Protein AF-A0A1Y3W259-F1 (afdb_monomer)

Mean predicted aligned error: 8.01 Å

Radius of gyration: 26.62 Å; Cα contacts (8 Å, |Δi|>4): 753; chains: 1; bounding box: 54×52×86 Å

Nearest PDB structures (foldseek):
  1l0q-assembly4_D  TM=8.613E-01  e=2.313E-04  Methanosarcina mazei S-6
  7wmp-assembly1_B  TM=8.500E-01  e=1.046E-03  Helicobacter phage KHP30
  4r5o-assembly3_C  TM=4.437E-01  e=1.495E-05  Bacteroides thetaiotaomicron VPI-5482
  7biz-assembly1_A  TM=3.907E-01  e=4.133E-06  Bacteroides thetaiotaomicron
  8bw0-assembly1_C  TM=6.090E-01  e=1.934E-03  Homo sapiens

pLDDT: mean 89.48, std 16.99, range [28.69, 98.88]

Structure (mmCIF, N/CA/C/O backbone):
data_AF-A0A1Y3W259-F1
#
_entry.id   AF-A0A1Y3W259-F1
#
loop_
_atom_site.group_PDB
_atom_site.id
_atom_site.type_symbol
_atom_site.label_atom_id
_atom_site.label_alt_id
_atom_site.label_comp_id
_atom_site.label_asym_id
_atom_site.label_entity_id
_atom_site.label_seq_id
_atom_site.pdbx_PDB_ins_code
_atom_site.Cartn_x
_atom_site.Cartn_y
_atom_site.Cartn_z
_atom_site.occupancy
_atom_site.B_iso_or_equiv
_atom_site.auth_seq_id
_atom_site.auth_comp_id
_atom_site.auth_asym_id
_atom_site.auth_atom_id
_atom_site.pdbx_PDB_model_num
ATOM 1 N N . MET A 1 1 ? -14.588 21.000 0.923 1.00 33.81 1 MET A N 1
ATOM 2 C CA . MET A 1 1 ? -14.263 21.624 2.226 1.00 33.81 1 MET A CA 1
ATOM 3 C C . MET A 1 1 ? -13.704 20.544 3.137 1.00 33.81 1 MET A C 1
ATOM 5 O O . MET A 1 1 ? -14.476 19.788 3.710 1.00 33.81 1 MET A O 1
ATOM 9 N N . ARG A 1 2 ? -12.372 20.408 3.168 1.00 29.48 2 ARG A N 1
ATOM 10 C CA . ARG A 1 2 ? -11.660 19.475 4.050 1.00 29.48 2 ARG A CA 1
ATOM 11 C C . ARG A 1 2 ? -11.856 19.918 5.501 1.00 29.48 2 ARG A C 1
ATOM 13 O O . ARG A 1 2 ? -11.650 21.090 5.805 1.00 29.48 2 ARG A O 1
ATOM 20 N N . ARG A 1 3 ? -12.268 19.000 6.374 1.00 30.42 3 ARG A N 1
ATOM 21 C CA . ARG A 1 3 ? -12.144 19.159 7.825 1.00 30.42 3 ARG A CA 1
ATOM 22 C C . ARG A 1 3 ? -10.861 18.452 8.241 1.00 30.42 3 ARG A C 1
ATOM 24 O O . ARG A 1 3 ? -10.876 17.267 8.533 1.00 30.42 3 ARG A O 1
ATOM 31 N N . GLU A 1 4 ? -9.768 19.201 8.211 1.00 32.47 4 GLU A N 1
ATOM 32 C CA . GLU A 1 4 ? -8.548 18.867 8.941 1.00 32.47 4 GLU A CA 1
ATOM 33 C C . GLU A 1 4 ? -8.872 19.027 10.437 1.00 32.47 4 GLU A C 1
ATOM 35 O O . GLU A 1 4 ? -8.989 20.148 10.938 1.00 32.47 4 GLU A O 1
ATOM 40 N N . LEU A 1 5 ? -9.119 17.925 11.146 1.00 34.16 5 LEU A N 1
ATOM 41 C CA . LEU A 1 5 ? -9.229 17.923 12.606 1.00 34.16 5 LEU A CA 1
ATOM 42 C C . LEU A 1 5 ? -7.813 17.864 13.186 1.00 34.16 5 LEU A C 1
ATOM 44 O O . LEU A 1 5 ? -7.299 16.810 13.544 1.00 34.16 5 LEU A O 1
ATOM 48 N N . LEU A 1 6 ? -7.179 19.035 13.263 1.00 28.69 6 LEU A N 1
ATOM 49 C CA . LEU A 1 6 ? -6.045 19.268 14.151 1.00 28.69 6 LEU A CA 1
ATOM 50 C C . LEU A 1 6 ? -6.518 19.054 15.595 1.00 28.69 6 LEU A C 1
ATOM 52 O O . LEU A 1 6 ? -7.211 19.900 16.162 1.00 28.69 6 LEU A O 1
ATOM 56 N N . TYR A 1 7 ? -6.133 17.931 16.198 1.00 33.09 7 TYR A N 1
ATOM 57 C CA . TYR A 1 7 ? -6.226 17.735 17.641 1.00 33.09 7 TYR A CA 1
ATOM 58 C C . TYR A 1 7 ? -5.215 18.660 18.330 1.00 33.09 7 TYR A C 1
ATOM 60 O O . TYR A 1 7 ? -4.074 18.290 18.597 1.00 33.09 7 TYR A O 1
ATOM 68 N N . ILE A 1 8 ? -5.628 19.900 18.595 1.00 32.03 8 ILE A N 1
ATOM 69 C CA . ILE A 1 8 ? -4.902 20.795 19.494 1.00 32.03 8 ILE A CA 1
ATOM 70 C C . ILE A 1 8 ? -5.156 20.299 20.917 1.00 32.03 8 ILE A C 1
ATOM 72 O O . ILE A 1 8 ? -6.254 20.429 21.455 1.00 32.03 8 ILE A O 1
ATOM 76 N N . LEU A 1 9 ? -4.117 19.735 21.528 1.00 34.50 9 LEU A N 1
ATOM 77 C CA . LEU A 1 9 ? -4.054 19.442 22.953 1.00 34.50 9 LEU A CA 1
ATOM 78 C C . LEU A 1 9 ? -4.026 20.778 23.721 1.00 34.50 9 LEU A C 1
ATOM 80 O O . LEU A 1 9 ? -2.962 21.329 24.001 1.00 34.50 9 LEU A O 1
ATOM 84 N N . THR A 1 10 ? -5.187 21.354 24.030 1.00 33.03 10 THR A N 1
ATOM 85 C CA . THR A 1 10 ? -5.260 22.518 24.923 1.00 33.03 10 THR A CA 1
ATOM 86 C C . THR A 1 10 ? -5.025 22.071 26.361 1.00 33.03 10 THR A C 1
ATOM 88 O O . THR A 1 10 ? -5.954 21.684 27.068 1.00 33.03 10 THR A O 1
ATOM 91 N N . ILE A 1 11 ? -3.771 22.148 26.808 1.00 38.69 11 ILE A N 1
ATOM 92 C CA . ILE A 1 11 ? -3.427 22.187 28.231 1.00 38.69 11 ILE A CA 1
ATOM 93 C C . ILE A 1 11 ? -3.874 23.558 28.754 1.00 38.69 11 ILE A C 1
ATOM 95 O O . ILE A 1 11 ? -3.190 24.564 28.566 1.00 38.69 11 ILE A O 1
ATOM 99 N N . LEU A 1 12 ? -5.049 23.620 29.381 1.00 35.66 12 LEU A N 1
ATOM 100 C CA . LEU A 1 12 ? -5.480 24.797 30.133 1.00 35.66 12 LEU A CA 1
ATOM 101 C C . LEU A 1 12 ? -4.769 24.807 31.492 1.00 35.66 12 LEU A C 1
ATOM 103 O O . LEU A 1 12 ? -5.217 24.202 32.462 1.00 35.66 12 LEU A O 1
ATOM 107 N N . CYS A 1 13 ? -3.649 25.525 31.558 1.00 37.06 13 CYS A N 1
ATOM 108 C CA . CYS A 1 13 ? -3.073 25.990 32.816 1.00 37.06 13 CYS A CA 1
ATOM 109 C C . CYS A 1 13 ? -4.000 27.057 33.418 1.00 37.06 13 CYS A C 1
ATOM 111 O O . CYS A 1 13 ? -3.885 28.239 33.092 1.00 37.06 13 CYS A O 1
ATOM 113 N N . PHE A 1 14 ? -4.924 26.664 34.297 1.00 38.00 14 PHE A N 1
ATOM 114 C CA . PHE A 1 14 ? -5.639 27.628 35.130 1.00 38.00 14 PHE A CA 1
ATOM 115 C C . PHE A 1 14 ? -4.694 28.172 36.206 1.00 38.00 14 PHE A C 1
ATOM 117 O O . PHE A 1 14 ? -4.311 27.479 37.148 1.00 38.00 14 PHE A O 1
ATOM 124 N N . ALA A 1 15 ? -4.304 29.435 36.039 1.00 39.88 15 ALA A N 1
ATOM 125 C CA . ALA A 1 15 ? -3.649 30.223 37.068 1.00 39.88 15 ALA A CA 1
ATOM 126 C C . ALA A 1 15 ? -4.601 30.403 38.261 1.00 39.88 15 ALA A C 1
ATOM 128 O O . ALA A 1 15 ? -5.749 30.817 38.099 1.00 39.88 15 ALA A O 1
ATOM 129 N N . GLY A 1 16 ? -4.110 30.084 39.459 1.00 40.03 16 GLY A N 1
ATOM 130 C CA . GLY A 1 16 ? -4.861 30.207 40.699 1.00 40.03 16 GLY A CA 1
ATOM 131 C C . GLY A 1 16 ? -5.245 31.653 40.999 1.00 40.03 16 GLY A C 1
ATOM 132 O O . GLY A 1 16 ? -4.383 32.518 41.153 1.00 40.03 16 GLY A O 1
ATOM 133 N N . MET A 1 17 ? -6.544 31.895 41.153 1.00 37.62 17 MET A N 1
ATOM 134 C CA . MET A 1 17 ? -7.046 33.022 41.927 1.00 37.62 17 MET A CA 1
ATOM 135 C C . MET A 1 17 ? -7.421 32.511 43.313 1.00 37.62 17 MET A C 1
ATOM 137 O O . MET A 1 17 ? -8.324 31.696 43.476 1.00 37.62 17 MET A O 1
ATOM 141 N N . TRP A 1 18 ? -6.684 32.992 44.309 1.00 35.66 18 TRP A N 1
ATOM 142 C CA . TRP A 1 18 ? -7.017 32.832 45.714 1.00 35.66 18 TRP A CA 1
ATOM 143 C C . TRP A 1 18 ? -8.249 33.687 46.007 1.00 35.66 18 TRP A C 1
ATOM 145 O O . TRP A 1 18 ? -8.165 34.915 46.017 1.00 35.66 18 TRP A O 1
ATOM 155 N N . ILE A 1 19 ? -9.388 33.044 46.253 1.00 38.31 19 ILE A N 1
ATOM 156 C CA . ILE A 1 19 ? -10.488 33.654 46.996 1.00 38.31 19 ILE A CA 1
ATOM 157 C C . ILE A 1 19 ? -10.347 33.176 48.440 1.00 38.31 19 ILE A C 1
ATOM 159 O O . ILE A 1 19 ? -10.304 31.984 48.729 1.00 38.31 19 ILE A O 1
ATOM 163 N N . SER A 1 20 ? -10.187 34.164 49.314 1.00 36.16 20 SER A N 1
ATOM 164 C CA . SER A 1 20 ? -10.060 34.074 50.764 1.00 36.16 20 SER A CA 1
ATOM 165 C C . SER A 1 20 ? -11.192 33.255 51.385 1.00 36.16 20 SER A C 1
ATOM 167 O O . SER A 1 20 ? -12.360 33.594 51.210 1.00 36.16 20 SER A O 1
ATOM 169 N N . CYS A 1 21 ? -10.836 32.233 52.167 1.00 35.09 21 CYS A N 1
ATOM 170 C CA . CYS A 1 21 ? -11.751 31.528 53.058 1.00 35.09 21 CYS A CA 1
ATOM 171 C C . CYS A 1 21 ? -12.381 32.503 54.065 1.00 35.09 21 CYS A C 1
ATOM 173 O O . CYS A 1 21 ? -11.661 33.162 54.817 1.00 35.09 21 CYS A O 1
ATOM 175 N N . SER A 1 22 ? -13.712 32.537 54.129 1.00 37.81 22 SER A N 1
ATOM 176 C CA . SER A 1 22 ? -14.413 32.679 55.404 1.00 37.81 22 SER A CA 1
ATOM 177 C C . SER A 1 22 ? -15.003 31.317 55.744 1.00 37.81 22 SER A C 1
ATOM 179 O O . SER A 1 22 ? -15.758 30.752 54.956 1.00 37.81 22 SER A O 1
ATOM 181 N N . ASP A 1 23 ? -14.565 30.804 56.883 1.00 56.97 23 ASP A N 1
ATOM 182 C CA . ASP A 1 23 ? -14.971 29.558 57.520 1.00 56.97 23 ASP A CA 1
ATOM 183 C C . ASP A 1 23 ? -16.474 29.590 57.835 1.00 56.97 23 ASP A C 1
ATOM 185 O O . ASP A 1 23 ? -16.926 30.561 58.437 1.00 56.97 23 ASP A O 1
ATOM 189 N N . ASP A 1 24 ? -17.226 28.578 57.392 1.00 45.94 24 ASP A N 1
ATOM 190 C CA . ASP A 1 24 ? -18.460 28.117 58.041 1.00 45.94 24 ASP A CA 1
ATOM 191 C C . ASP A 1 24 ? -18.953 26.800 57.401 1.00 45.94 24 ASP A C 1
ATOM 193 O O . ASP A 1 24 ? -19.461 26.766 56.284 1.00 45.94 24 ASP A O 1
ATOM 197 N N . GLY A 1 25 ? -18.799 25.709 58.156 1.00 44.34 25 GLY A N 1
ATOM 198 C CA . GLY A 1 25 ? -19.826 24.679 58.348 1.00 44.34 25 GLY A CA 1
ATOM 199 C C . GLY A 1 25 ? -20.307 23.838 57.158 1.00 44.34 25 GLY A C 1
ATOM 200 O O . GLY A 1 25 ? -21.287 24.179 56.510 1.00 44.34 25 GLY A O 1
ATOM 201 N N . GLY A 1 26 ? -19.752 22.624 57.052 1.00 49.91 26 GLY A N 1
ATOM 202 C CA . GLY A 1 26 ? -20.482 21.423 56.622 1.00 49.91 26 GLY A CA 1
ATOM 203 C C . GLY A 1 26 ? -20.683 21.231 55.120 1.00 49.91 26 GLY A C 1
ATOM 204 O O . GLY A 1 26 ? -21.703 21.639 54.582 1.00 49.91 26 GLY A O 1
ATOM 205 N N . ASN A 1 27 ? -19.757 20.513 54.479 1.00 48.69 27 ASN A N 1
ATOM 206 C CA . ASN A 1 27 ? -20.105 19.483 53.497 1.00 48.69 27 ASN A CA 1
ATOM 207 C C . ASN A 1 27 ? -18.887 18.565 53.283 1.00 48.69 27 ASN A C 1
ATOM 209 O O . ASN A 1 27 ? -17.863 18.965 52.734 1.00 48.69 27 ASN A O 1
ATOM 213 N N . ASP A 1 28 ? -18.959 17.388 53.887 1.00 55.44 28 ASP A N 1
ATOM 214 C CA . ASP A 1 28 ? -18.674 16.061 53.340 1.00 55.44 28 ASP A CA 1
ATOM 215 C C . ASP A 1 28 ? -17.916 16.097 52.000 1.00 55.44 28 ASP A C 1
ATOM 217 O O . ASP A 1 28 ? -18.402 16.669 51.028 1.00 55.44 28 ASP A O 1
ATOM 221 N N . GLY A 1 29 ? -16.735 15.475 51.932 1.00 62.25 29 GLY A N 1
ATOM 222 C CA . GLY A 1 29 ? -15.865 15.439 50.746 1.00 62.25 29 GLY A CA 1
ATOM 223 C C . GLY A 1 29 ? -16.404 14.641 49.548 1.00 62.25 29 GLY A C 1
ATOM 224 O O . GLY A 1 29 ? -15.645 13.894 48.936 1.00 62.25 29 GLY A O 1
ATOM 225 N N . GLU A 1 30 ? -17.691 14.763 49.231 1.00 70.75 30 GLU A N 1
ATOM 226 C CA . GLU A 1 30 ? -18.307 14.239 48.018 1.00 70.75 30 GLU A CA 1
ATOM 227 C C . GLU A 1 30 ? -17.985 15.147 46.826 1.00 70.75 30 GLU A C 1
ATOM 229 O O . GLU A 1 30 ? -18.138 16.372 46.881 1.00 70.75 30 GLU A O 1
ATOM 234 N N . GLU A 1 31 ? -17.530 14.543 45.726 1.00 77.69 31 GLU A N 1
ATOM 235 C CA . GLU A 1 31 ? -17.356 15.266 44.469 1.00 77.69 31 GLU A CA 1
ATOM 236 C C . GLU A 1 31 ? -18.703 15.846 44.003 1.00 77.69 31 GLU A C 1
ATOM 238 O O . GLU A 1 31 ? -19.716 15.140 44.020 1.00 77.69 31 GLU A O 1
ATOM 243 N N . PRO A 1 32 ? -18.745 17.117 43.561 1.00 88.50 32 PRO A N 1
ATOM 244 C CA . PRO A 1 32 ? -19.982 17.736 43.110 1.00 88.50 32 PRO A CA 1
ATOM 245 C C . PRO A 1 32 ? -20.557 16.967 41.921 1.00 88.50 32 PRO A C 1
ATOM 247 O O . PRO A 1 32 ? -19.852 16.665 40.957 1.00 88.50 32 PRO A O 1
ATOM 250 N N . LEU A 1 33 ? -21.861 16.686 41.964 1.00 92.69 33 LEU A N 1
ATOM 251 C CA . LEU A 1 33 ? -22.523 16.033 40.845 1.00 92.69 33 LEU A CA 1
ATOM 252 C C . LEU A 1 33 ? -22.589 16.974 39.637 1.00 92.69 33 LEU A C 1
ATOM 254 O O . LEU A 1 33 ? -23.183 18.052 39.700 1.00 92.69 33 LEU A O 1
ATOM 258 N N . THR A 1 34 ? -22.041 16.521 38.516 1.00 94.44 34 THR A N 1
ATOM 259 C CA . THR A 1 34 ? -21.994 17.235 37.236 1.00 94.44 34 THR A CA 1
ATOM 260 C C . THR A 1 34 ? -22.519 16.337 36.116 1.00 94.44 34 THR A C 1
ATOM 262 O O . THR A 1 34 ? -22.446 15.114 36.209 1.00 94.44 34 THR A O 1
ATOM 265 N N . ALA A 1 35 ? -23.122 16.912 35.071 1.00 96.38 35 ALA A N 1
ATOM 266 C CA . ALA A 1 35 ? -23.605 16.117 33.939 1.00 96.38 35 ALA A CA 1
ATOM 267 C C . ALA A 1 35 ? -22.415 15.481 33.184 1.00 96.38 35 ALA A C 1
ATOM 269 O O . ALA A 1 35 ? -21.404 16.166 32.985 1.00 96.38 35 ALA A O 1
ATOM 270 N N . PRO A 1 36 ? -22.513 14.205 32.765 1.00 97.50 36 PRO A N 1
ATOM 271 C CA . PRO A 1 36 ? -21.420 13.520 32.096 1.00 97.50 36 PRO A CA 1
ATOM 272 C C . PRO A 1 36 ? -21.253 14.011 30.661 1.00 97.50 36 PRO A C 1
ATOM 274 O O . PRO A 1 36 ? -22.232 14.309 29.974 1.00 97.50 36 PRO A O 1
ATOM 277 N N . GLU A 1 37 ? -20.014 13.999 30.186 1.00 97.81 37 GLU A N 1
ATOM 278 C CA . GLU A 1 37 ? -19.673 14.100 28.768 1.00 97.81 37 GLU A CA 1
ATOM 279 C C . GLU A 1 37 ? -18.999 12.800 28.331 1.00 97.81 37 GLU A C 1
ATOM 281 O O . GLU A 1 37 ? -18.343 12.133 29.133 1.00 97.81 37 GLU A O 1
ATOM 286 N N . VAL A 1 38 ? -19.154 12.415 27.065 1.00 98.25 38 VAL A N 1
ATOM 287 C CA . VAL A 1 38 ? -18.530 11.199 26.536 1.00 98.25 38 VAL A CA 1
ATOM 288 C C . VAL A 1 38 ? -18.069 11.396 25.101 1.00 98.25 38 VAL A C 1
ATOM 290 O O . VAL A 1 38 ? -18.748 12.056 24.318 1.00 98.25 38 VAL A O 1
ATOM 293 N N . SER A 1 39 ? -16.932 10.794 24.761 1.00 98.31 39 SER A N 1
ATOM 294 C CA . SER A 1 39 ? -16.457 10.632 23.384 1.00 98.31 39 SER A CA 1
ATOM 295 C C . SER A 1 39 ? -16.006 9.196 23.127 1.00 98.31 39 SER A C 1
ATOM 297 O O . SER A 1 39 ? -15.568 8.503 24.052 1.00 98.31 39 SER A O 1
ATOM 299 N N . VAL A 1 40 ? -16.113 8.744 21.878 1.00 98.12 40 VAL A N 1
ATOM 300 C CA . VAL A 1 40 ? -15.584 7.450 21.438 1.00 98.12 40 VAL A CA 1
ATOM 301 C C . VAL A 1 40 ? -14.199 7.627 20.820 1.00 98.12 40 VAL A C 1
ATOM 303 O O . VAL A 1 40 ? -13.983 8.458 19.945 1.00 98.12 40 VAL A O 1
ATOM 306 N N . GLN A 1 41 ? -13.241 6.813 21.259 1.00 98.06 41 GLN A N 1
ATOM 307 C CA . GLN A 1 41 ? -11.915 6.717 20.656 1.00 98.06 41 GLN A CA 1
ATOM 308 C C . GLN A 1 41 ? -11.738 5.351 19.991 1.00 98.06 41 GLN A C 1
ATOM 310 O O . GLN A 1 41 ? -11.846 4.318 20.656 1.00 98.06 41 GLN A O 1
ATOM 315 N N . ASN A 1 42 ? -11.415 5.353 18.694 1.00 97.19 42 ASN A N 1
ATOM 316 C CA . ASN A 1 42 ? -11.018 4.156 17.955 1.00 97.19 42 ASN A CA 1
ATOM 317 C C . ASN A 1 42 ? -9.551 3.820 18.263 1.00 97.19 42 ASN A C 1
ATOM 319 O O . ASN A 1 42 ? -8.643 4.484 17.769 1.00 97.19 42 ASN A O 1
ATOM 323 N N . LEU A 1 43 ? -9.311 2.812 19.107 1.00 97.06 43 LEU A N 1
ATOM 324 C CA . LEU A 1 43 ? -7.956 2.400 19.489 1.00 97.06 43 LEU A CA 1
ATOM 325 C C . LEU A 1 43 ? -7.275 1.548 18.415 1.00 97.06 43 LEU A C 1
ATOM 327 O O . LEU A 1 43 ? -6.055 1.425 18.439 1.00 97.06 43 LEU A O 1
ATOM 331 N N . SER A 1 44 ? -8.045 0.951 17.503 1.00 94.06 44 SER A N 1
ATOM 332 C CA . SER A 1 44 ? -7.500 0.157 16.399 1.00 94.06 44 SER A CA 1
ATOM 333 C C . SER A 1 44 ? -7.064 1.011 15.213 1.00 94.06 44 SER A C 1
ATOM 335 O O . SER A 1 44 ? -6.361 0.493 14.357 1.00 94.06 44 SER A O 1
ATOM 337 N N . LEU A 1 45 ? -7.482 2.284 15.146 1.00 92.44 45 LEU A N 1
ATOM 338 C CA . LEU A 1 45 ? -7.213 3.194 14.019 1.00 92.44 45 LEU A CA 1
ATOM 339 C C . LEU A 1 45 ? -7.665 2.623 12.657 1.00 92.44 45 LEU A C 1
ATOM 341 O O . LEU A 1 45 ? -7.107 2.951 11.614 1.00 92.44 45 LEU A O 1
ATOM 345 N N . LYS A 1 46 ? -8.682 1.755 12.677 1.00 92.44 46 LYS A N 1
ATOM 346 C CA . LYS A 1 46 ? -9.280 1.111 11.504 1.00 92.44 46 LYS A CA 1
ATOM 347 C C . LYS A 1 46 ? -10.770 1.415 11.495 1.00 92.44 46 LYS A C 1
ATOM 349 O O . LYS A 1 46 ? -11.471 1.045 12.439 1.00 92.44 46 LYS A O 1
ATOM 354 N N . ASP A 1 47 ? -11.238 2.071 10.445 1.00 94.50 47 ASP A N 1
ATOM 355 C CA . ASP A 1 47 ? -12.668 2.330 10.238 1.00 94.50 47 ASP A CA 1
ATOM 356 C C . ASP A 1 47 ? -13.316 1.252 9.356 1.00 94.50 47 ASP A C 1
ATOM 358 O O . ASP A 1 47 ? -14.539 1.139 9.320 1.00 94.50 47 ASP A O 1
ATOM 362 N N . ALA A 1 48 ? -12.502 0.419 8.700 1.00 96.94 48 ALA A N 1
ATOM 363 C CA . ALA A 1 48 ? -12.920 -0.779 7.995 1.00 96.94 48 ALA A CA 1
ATOM 364 C C . ALA A 1 48 ? -12.183 -2.015 8.527 1.00 96.94 48 ALA A C 1
ATOM 366 O O . ALA A 1 48 ? -10.990 -1.963 8.825 1.00 96.94 48 ALA A O 1
ATOM 367 N N . ILE A 1 49 ? -12.890 -3.141 8.634 1.00 97.25 49 ILE A N 1
ATOM 368 C CA . ILE A 1 49 ? -12.331 -4.430 9.054 1.00 97.25 49 ILE A CA 1
ATOM 369 C C . ILE A 1 49 ? -12.867 -5.591 8.218 1.00 97.25 49 ILE A C 1
ATOM 371 O O . ILE A 1 49 ? -13.996 -5.564 7.723 1.00 97.25 49 ILE A O 1
ATOM 375 N N . LEU A 1 50 ? -12.065 -6.653 8.129 1.00 97.88 50 LEU A N 1
ATOM 376 C CA . LEU A 1 50 ? -12.502 -7.927 7.569 1.00 97.88 50 LEU A CA 1
ATOM 377 C C . LEU A 1 50 ? -13.563 -8.590 8.471 1.00 97.88 50 LEU A C 1
ATOM 379 O O . LEU A 1 50 ? -13.540 -8.402 9.696 1.00 97.88 50 LEU A O 1
ATOM 383 N N . PRO A 1 51 ? -14.458 -9.422 7.909 1.00 98.12 51 PRO A N 1
ATOM 384 C CA . PRO A 1 51 ? -15.415 -10.195 8.689 1.00 98.12 51 PRO A CA 1
ATOM 385 C C . PRO A 1 51 ? -14.749 -11.012 9.805 1.00 98.12 51 PRO A C 1
ATOM 387 O O . PRO A 1 51 ? -13.768 -11.722 9.596 1.00 98.12 51 PRO A O 1
ATOM 390 N N . GLY A 1 52 ? -15.298 -10.916 11.016 1.00 96.88 52 GLY A N 1
ATOM 391 C CA . GLY A 1 52 ? -14.809 -11.621 12.204 1.00 96.88 52 GLY A CA 1
ATOM 392 C C . GLY A 1 52 ? -13.569 -11.006 12.860 1.00 96.88 52 GLY A C 1
ATOM 393 O O . GLY A 1 52 ? -13.143 -11.502 13.903 1.00 96.88 52 GLY A O 1
ATOM 394 N N . ARG A 1 53 ? -12.998 -9.932 12.300 1.00 96.62 53 ARG A N 1
ATOM 395 C CA . ARG A 1 53 ? -11.968 -9.132 12.977 1.00 96.62 53 ARG A CA 1
ATOM 396 C C . ARG A 1 53 ? -12.607 -8.140 13.947 1.00 96.62 53 ARG A C 1
ATOM 398 O O . ARG A 1 53 ? -13.818 -7.912 13.918 1.00 96.62 53 ARG A O 1
ATOM 405 N N . THR A 1 54 ? -11.779 -7.584 14.826 1.00 96.81 54 THR A N 1
ATOM 406 C CA . THR A 1 54 ? -12.225 -6.751 15.946 1.00 96.81 54 THR A CA 1
ATOM 407 C C . THR A 1 54 ? -11.655 -5.343 15.851 1.00 96.81 54 THR A C 1
ATOM 409 O O . THR A 1 54 ? -10.461 -5.170 15.605 1.00 96.81 54 THR A O 1
ATOM 412 N N . VAL A 1 55 ? -12.493 -4.348 16.139 1.00 97.19 55 VAL A N 1
ATOM 413 C CA . VAL A 1 55 ? -12.074 -2.982 16.473 1.00 97.19 55 VAL A CA 1
ATOM 414 C C . VAL A 1 55 ? -12.235 -2.771 17.972 1.00 97.19 55 VAL A C 1
ATOM 416 O O . VAL A 1 55 ? -13.283 -3.075 18.545 1.00 97.19 55 VAL A O 1
ATOM 419 N N . ARG A 1 56 ? -11.201 -2.225 18.613 1.00 98.25 56 ARG A N 1
ATOM 420 C CA . ARG A 1 56 ? -11.219 -1.887 20.036 1.00 98.25 56 ARG A CA 1
ATOM 421 C C . ARG A 1 56 ? -11.545 -0.410 20.214 1.00 98.25 56 ARG A C 1
ATOM 423 O O . ARG A 1 56 ? -10.847 0.458 19.695 1.00 98.25 56 ARG A O 1
ATOM 430 N N . LEU A 1 57 ? -12.584 -0.127 20.987 1.00 98.50 57 LEU A N 1
ATOM 431 C CA . LEU A 1 57 ? -13.121 1.210 21.206 1.00 98.50 57 LEU A CA 1
ATOM 432 C C . LEU A 1 57 ? -13.053 1.576 22.683 1.00 98.50 57 LEU A C 1
ATOM 434 O O . LEU A 1 57 ? -13.279 0.730 23.547 1.00 98.50 57 LEU A O 1
ATOM 438 N N . ARG A 1 58 ? -12.757 2.841 22.979 1.00 98.50 58 ARG A N 1
ATOM 439 C CA . ARG A 1 58 ? -12.762 3.386 24.340 1.00 98.50 58 ARG A CA 1
ATOM 440 C C . ARG A 1 58 ? -13.809 4.479 24.479 1.00 98.50 58 ARG A C 1
ATOM 442 O O . ARG A 1 58 ? -13.860 5.385 23.654 1.00 98.50 58 ARG A O 1
ATOM 449 N N . ALA A 1 59 ? -14.581 4.414 25.556 1.00 98.31 59 ALA A N 1
ATOM 450 C CA . ALA A 1 59 ? -15.394 5.518 26.034 1.00 98.31 59 ALA A CA 1
ATOM 451 C C . ALA A 1 59 ? -14.522 6.420 26.908 1.00 98.31 59 ALA A C 1
ATOM 453 O O . ALA A 1 59 ? -14.063 6.001 27.972 1.00 98.31 59 ALA A O 1
ATOM 454 N N . ASN A 1 60 ? -14.296 7.654 26.474 1.00 97.94 60 ASN A N 1
ATOM 455 C CA . ASN A 1 60 ? -13.663 8.670 27.304 1.00 97.94 60 ASN A CA 1
ATOM 456 C C . ASN A 1 60 ? -14.770 9.487 27.963 1.00 97.94 60 ASN A C 1
ATOM 458 O O . ASN A 1 60 ? -15.451 10.250 27.278 1.00 97.94 60 ASN A O 1
ATOM 462 N N . ILE A 1 61 ? -14.962 9.291 29.266 1.00 96.31 61 ILE A N 1
ATOM 463 C CA . ILE A 1 61 ? -16.002 9.963 30.050 1.00 96.31 61 ILE A CA 1
ATOM 464 C C . ILE A 1 61 ? -15.361 11.087 30.860 1.00 96.31 61 ILE A C 1
ATOM 466 O O . ILE A 1 61 ? -14.358 10.867 31.540 1.00 96.31 61 ILE A O 1
ATOM 470 N N . ILE A 1 62 ? -15.962 12.271 30.813 1.00 94.81 62 ILE A N 1
ATOM 471 C CA . ILE A 1 62 ? -15.677 13.381 31.728 1.00 94.81 62 ILE A CA 1
ATOM 472 C C . ILE A 1 62 ? -16.875 13.503 32.672 1.00 94.81 62 ILE A C 1
ATOM 474 O O . ILE A 1 62 ? -18.008 13.284 32.245 1.00 94.81 62 ILE A O 1
ATOM 478 N N . ASN A 1 63 ? -16.624 13.858 33.937 1.00 93.56 63 ASN A N 1
ATOM 479 C CA . ASN A 1 63 ? -17.626 13.928 35.009 1.00 93.56 63 ASN A CA 1
ATOM 480 C C . ASN A 1 63 ? -18.281 12.564 35.298 1.00 93.56 63 ASN A C 1
ATOM 482 O O . ASN A 1 63 ? -19.404 12.281 34.889 1.00 93.56 63 ASN A O 1
ATOM 486 N N . THR A 1 64 ? -17.558 11.698 36.008 1.00 91.75 64 THR A N 1
ATOM 487 C CA . THR A 1 64 ? -17.967 10.307 36.271 1.00 91.75 64 THR A CA 1
ATOM 488 C C . THR A 1 64 ? -18.881 10.131 37.485 1.00 91.75 64 THR A C 1
ATOM 490 O O . THR A 1 64 ? -19.325 9.016 37.757 1.00 91.75 64 THR A O 1
ATOM 493 N N . THR A 1 65 ? -19.164 11.200 38.230 1.00 92.00 65 THR A N 1
ATOM 494 C CA . THR A 1 65 ? -19.983 11.163 39.446 1.00 92.00 65 THR A CA 1
ATOM 495 C C . THR A 1 65 ? -21.389 10.650 39.129 1.00 92.00 65 THR A C 1
ATOM 497 O O . THR A 1 65 ? -22.125 11.255 38.345 1.00 92.00 65 THR A O 1
ATOM 500 N N . GLU A 1 66 ? -21.744 9.501 39.714 1.00 93.81 66 GLU A N 1
ATOM 501 C CA . GLU A 1 66 ? -23.003 8.775 39.464 1.00 93.81 66 GLU A CA 1
ATOM 502 C C . GLU A 1 66 ? -23.309 8.526 37.969 1.00 93.81 66 GLU A C 1
ATOM 504 O O . GLU A 1 66 ? -24.472 8.389 37.582 1.00 93.81 66 GLU A O 1
ATOM 509 N N . ALA A 1 67 ? -22.288 8.489 37.106 1.00 95.44 67 ALA A N 1
ATOM 510 C CA . ALA A 1 67 ? -22.472 8.319 35.670 1.00 95.44 67 ALA A CA 1
ATOM 511 C C . ALA A 1 67 ? -22.585 6.836 35.284 1.00 95.44 67 ALA A C 1
ATOM 513 O O . ALA A 1 67 ? -21.699 6.031 35.569 1.00 95.44 67 ALA A O 1
ATOM 514 N N . GLY A 1 68 ? -23.666 6.483 34.588 1.00 97.25 68 GLY A N 1
ATOM 515 C CA . GLY A 1 68 ? -23.798 5.235 33.843 1.00 97.25 68 GLY A CA 1
ATOM 516 C C . GLY A 1 68 ? -23.216 5.358 32.434 1.00 97.25 68 GLY A C 1
ATOM 517 O O . GLY A 1 68 ? -23.109 6.460 31.891 1.00 97.25 68 GLY A O 1
ATOM 518 N N . LEU A 1 69 ? -22.871 4.219 31.832 1.00 98.25 69 LEU A N 1
ATOM 519 C CA . LEU A 1 69 ? -22.328 4.113 30.479 1.00 98.25 69 LEU A CA 1
ATOM 520 C C . LEU A 1 69 ? -23.046 3.004 29.712 1.00 98.25 69 LEU A C 1
ATOM 522 O O . LEU A 1 69 ? -23.273 1.927 30.256 1.00 98.25 69 LEU A O 1
ATOM 526 N N . GLN A 1 70 ? -23.351 3.251 28.440 1.00 98.56 70 GLN A N 1
ATOM 527 C CA . GLN A 1 70 ? -23.979 2.272 27.565 1.00 98.56 70 GLN A CA 1
ATOM 528 C C . GLN A 1 70 ? -23.468 2.375 26.127 1.00 98.56 70 GLN A C 1
ATOM 530 O O . GLN A 1 70 ? -23.460 3.455 25.538 1.00 98.56 70 GLN A O 1
ATOM 535 N N . TRP A 1 71 ? -23.106 1.239 25.541 1.00 98.75 71 TRP A N 1
ATOM 536 C CA . TRP A 1 71 ? -22.797 1.085 24.124 1.00 98.75 71 TRP A CA 1
ATOM 537 C C . TRP A 1 71 ? -23.972 0.496 23.359 1.00 98.75 71 TRP A C 1
ATOM 539 O O . TRP A 1 71 ? -24.649 -0.424 23.830 1.00 98.75 71 TRP A O 1
ATOM 549 N N . PHE A 1 72 ? -24.141 0.977 22.133 1.00 98.69 72 PHE A N 1
ATOM 550 C CA . PHE A 1 72 ? -25.135 0.521 21.180 1.00 98.69 72 PHE A CA 1
ATOM 551 C C . PHE A 1 72 ? -24.483 0.222 19.832 1.00 98.69 72 PHE A C 1
ATOM 553 O O . PHE A 1 72 ? -23.672 1.010 19.348 1.00 98.69 72 PHE A O 1
ATOM 560 N N . VAL A 1 73 ? -24.906 -0.867 19.198 1.00 98.38 73 VAL A N 1
ATOM 561 C CA . VAL A 1 73 ? -24.638 -1.166 17.785 1.00 98.38 73 VAL A CA 1
ATOM 562 C C . VAL A 1 73 ? -25.977 -1.150 17.065 1.00 98.38 73 VAL A C 1
ATOM 564 O O . VAL A 1 73 ? -26.885 -1.893 17.441 1.00 98.38 73 VAL A O 1
ATOM 567 N N . ASP A 1 74 ? -26.128 -0.255 16.088 1.00 95.12 74 ASP A N 1
ATOM 568 C CA . ASP A 1 74 ? -27.376 -0.040 15.338 1.00 95.12 74 ASP A CA 1
ATOM 569 C C . ASP A 1 74 ? -28.612 0.111 16.248 1.00 95.12 74 ASP A C 1
ATOM 571 O O . ASP A 1 74 ? -29.701 -0.402 15.990 1.00 95.12 74 ASP A O 1
ATOM 575 N N . GLY A 1 75 ? -28.424 0.815 17.370 1.00 94.38 75 GLY A N 1
ATOM 576 C CA . GLY A 1 75 ? -29.467 1.089 18.361 1.00 94.38 75 GLY A CA 1
ATOM 577 C C . GLY A 1 75 ? -29.754 -0.049 19.346 1.00 94.38 75 GLY A C 1
ATOM 578 O O . GLY A 1 75 ? -30.537 0.154 20.271 1.00 94.38 75 GLY A O 1
ATOM 579 N N . LYS A 1 76 ? -29.115 -1.217 19.207 1.00 97.50 76 LYS A N 1
ATOM 580 C CA . LYS A 1 76 ? -29.211 -2.314 20.176 1.00 97.50 76 LYS A CA 1
ATOM 581 C C . LYS A 1 76 ? -28.099 -2.214 21.212 1.00 97.50 76 LYS A C 1
ATOM 583 O O . LYS A 1 76 ? -26.935 -2.081 20.855 1.00 97.50 76 LYS A O 1
ATOM 588 N N . GLU A 1 77 ? -28.463 -2.326 22.480 1.00 97.88 77 GLU A N 1
ATOM 589 C CA . GLU A 1 77 ? -27.534 -2.346 23.607 1.00 97.88 77 GLU A CA 1
ATOM 590 C C . GLU A 1 77 ? -26.576 -3.550 23.552 1.00 97.88 77 GLU A C 1
ATOM 592 O O . GLU A 1 77 ? -27.015 -4.676 23.295 1.00 97.88 77 GLU A O 1
ATOM 597 N N . VAL A 1 78 ? -25.277 -3.318 23.783 1.00 98.19 78 VAL A N 1
ATOM 598 C CA . VAL A 1 78 ? -24.240 -4.365 23.667 1.00 98.19 78 VAL A CA 1
ATOM 599 C C . VAL A 1 78 ? -23.222 -4.420 24.807 1.00 98.19 78 VAL A C 1
ATOM 601 O O . VAL A 1 78 ? -22.654 -5.484 25.035 1.00 98.19 78 VAL A O 1
ATOM 604 N N . SER A 1 79 ? -22.954 -3.316 25.508 1.00 98.12 79 SER A N 1
ATOM 605 C CA . SER A 1 79 ? -21.955 -3.272 26.588 1.00 98.12 79 SER A CA 1
ATOM 606 C C . SER A 1 79 ? -22.161 -2.054 27.490 1.00 98.12 79 SER A C 1
ATOM 608 O O . SER A 1 79 ? -22.731 -1.055 27.052 1.00 98.12 79 SER A O 1
ATOM 610 N N . THR A 1 80 ? -21.662 -2.124 28.722 1.00 98.00 80 THR A N 1
ATOM 611 C CA . THR A 1 80 ? -21.561 -1.015 29.689 1.00 98.00 80 THR A CA 1
ATOM 612 C C . THR A 1 80 ? -20.107 -0.703 30.072 1.00 98.00 80 THR A C 1
ATOM 614 O O . THR A 1 80 ? -19.863 0.140 30.930 1.00 98.00 80 THR A O 1
ATOM 617 N N . ASP A 1 81 ? -19.131 -1.394 29.477 1.00 97.81 81 ASP A N 1
ATOM 618 C CA . ASP A 1 81 ? -17.715 -1.280 29.839 1.00 97.81 81 ASP A CA 1
ATOM 619 C C . ASP A 1 81 ? -17.069 -0.029 29.237 1.00 97.81 81 ASP A C 1
ATOM 621 O O . ASP A 1 81 ? -17.472 0.461 28.186 1.00 97.81 81 ASP A O 1
ATOM 625 N N . THR A 1 82 ? -15.998 0.480 29.848 1.00 97.00 82 THR A N 1
ATOM 626 C CA . THR A 1 82 ? -15.242 1.620 29.287 1.00 97.00 82 THR A CA 1
ATOM 627 C C . THR A 1 82 ? -14.479 1.262 28.010 1.00 97.00 82 THR A C 1
ATOM 629 O O . THR A 1 82 ? -14.110 2.152 27.241 1.00 97.00 82 THR A O 1
ATOM 632 N N . ILE A 1 83 ? -14.261 -0.032 27.765 1.00 98.31 83 ILE A N 1
ATOM 633 C CA . ILE A 1 83 ? -13.698 -0.581 26.534 1.00 98.31 83 ILE A CA 1
ATOM 634 C C . ILE A 1 83 ? -14.728 -1.511 25.906 1.00 98.31 83 ILE A C 1
ATOM 636 O O . ILE A 1 83 ? -15.199 -2.438 26.555 1.00 98.31 83 ILE A O 1
ATOM 640 N N . PHE A 1 84 ? -15.021 -1.297 24.629 1.00 98.31 84 PHE A N 1
ATOM 641 C CA . PHE A 1 84 ? -15.889 -2.162 23.844 1.00 98.31 84 PHE A CA 1
ATOM 642 C C . PHE A 1 84 ? -15.116 -2.737 22.656 1.00 98.31 84 PHE A C 1
ATOM 644 O O . PHE A 1 84 ? -14.455 -2.009 21.917 1.00 98.31 84 PHE A O 1
ATOM 651 N N . GLU A 1 85 ? -15.185 -4.053 22.480 1.00 98.31 85 GLU A N 1
ATOM 652 C CA . GLU A 1 85 ? -14.620 -4.755 21.330 1.00 98.31 85 GLU A CA 1
ATOM 653 C C . GLU A 1 85 ? -15.740 -5.102 20.354 1.00 98.31 85 GLU A C 1
ATOM 655 O O . GLU A 1 85 ? -16.572 -5.974 20.612 1.00 98.31 85 GLU A O 1
ATOM 660 N N . PHE A 1 86 ? -15.771 -4.393 19.229 1.00 98.44 86 PHE A N 1
ATOM 661 C CA . PHE A 1 86 ? -16.743 -4.627 18.174 1.00 98.44 86 PHE A CA 1
ATOM 662 C C . PHE A 1 86 ? -16.195 -5.619 17.151 1.00 98.44 86 PHE A C 1
ATOM 664 O O . PHE A 1 86 ? -15.089 -5.438 16.650 1.00 98.44 86 PHE A O 1
ATOM 671 N N . SER A 1 87 ? -16.994 -6.621 16.790 1.00 97.88 87 SER A N 1
ATOM 672 C CA . SER A 1 87 ? -16.743 -7.508 15.652 1.00 97.88 87 SER A CA 1
ATOM 673 C C . SER A 1 87 ? -18.064 -7.915 14.999 1.00 97.88 87 SER A C 1
ATOM 675 O O . SER A 1 87 ? -19.117 -7.936 15.643 1.00 97.88 87 SER A O 1
ATOM 677 N N . SER A 1 88 ? -18.016 -8.263 13.715 1.00 98.06 88 SER A N 1
ATOM 678 C CA . SER A 1 88 ? -19.141 -8.875 13.007 1.00 98.06 88 SER A CA 1
ATOM 679 C C . SER A 1 88 ? -18.623 -9.792 11.908 1.00 98.06 88 SER A C 1
ATOM 681 O O . SER A 1 88 ? -17.688 -9.449 11.193 1.00 98.06 88 SER A O 1
ATOM 683 N N . VAL A 1 89 ? -19.249 -10.958 11.749 1.00 97.62 89 VAL A N 1
ATOM 684 C CA . VAL A 1 89 ? -19.023 -11.858 10.601 1.00 97.62 89 VAL A CA 1
ATOM 685 C C . VAL A 1 89 ? -19.854 -11.466 9.378 1.00 97.62 89 VAL A C 1
ATOM 687 O O . VAL A 1 89 ? -19.653 -11.998 8.294 1.00 97.62 89 VAL A O 1
ATOM 690 N N . LYS A 1 90 ? -20.826 -10.566 9.556 1.00 97.75 90 LYS A N 1
ATOM 691 C CA . LYS A 1 90 ? -21.680 -10.057 8.488 1.00 97.75 90 LYS A CA 1
ATOM 692 C C . LYS A 1 90 ? -21.126 -8.723 8.001 1.00 97.75 90 LYS A C 1
ATOM 694 O O . LYS A 1 90 ? -20.930 -7.820 8.815 1.00 97.75 90 LYS A O 1
ATOM 699 N N . GLU A 1 91 ? -20.954 -8.604 6.691 1.00 98.12 91 GLU A N 1
ATOM 700 C CA . GLU A 1 91 ? -20.607 -7.342 6.041 1.00 98.12 91 GLU A CA 1
ATOM 701 C C . GLU A 1 91 ? -21.704 -6.284 6.200 1.00 98.12 91 GLU A C 1
ATOM 703 O O . GLU A 1 91 ? -22.903 -6.587 6.252 1.00 98.12 91 GLU A O 1
ATOM 708 N N . GLY A 1 92 ? -21.284 -5.025 6.252 1.00 98.06 92 GLY A N 1
ATOM 709 C CA . GLY A 1 92 ? -22.162 -3.873 6.385 1.00 98.06 92 GLY A CA 1
ATOM 710 C C . GLY A 1 92 ? -21.497 -2.716 7.118 1.00 98.06 92 GLY A C 1
ATOM 711 O O . GLY A 1 92 ? -20.442 -2.871 7.728 1.00 98.06 92 GLY A O 1
ATOM 712 N N . ALA A 1 93 ? -22.138 -1.555 7.055 1.00 98.00 93 ALA A N 1
ATOM 713 C CA . ALA A 1 93 ? -21.797 -0.420 7.898 1.00 98.00 93 ALA A CA 1
ATOM 714 C C . ALA A 1 93 ? -22.539 -0.549 9.233 1.00 98.00 93 ALA A C 1
ATOM 716 O O . ALA A 1 93 ? -23.753 -0.757 9.238 1.00 98.00 93 ALA A O 1
ATOM 717 N N . PHE A 1 94 ? -21.815 -0.406 10.339 1.00 98.38 94 PHE A N 1
ATOM 718 C CA . PHE A 1 94 ? -22.349 -0.495 11.694 1.00 98.38 94 PHE A CA 1
ATOM 719 C C . PHE A 1 94 ? -22.128 0.824 12.413 1.00 98.38 94 PHE A C 1
ATOM 721 O O . PHE A 1 94 ? -20.986 1.266 12.566 1.00 98.38 94 PHE A O 1
ATOM 728 N N . ARG A 1 95 ? -23.211 1.433 12.899 1.00 97.88 95 ARG A N 1
ATOM 729 C CA . ARG A 1 95 ? -23.104 2.631 13.728 1.00 97.88 95 ARG A CA 1
ATOM 730 C C . ARG A 1 95 ? -22.929 2.228 15.179 1.00 97.88 95 ARG A C 1
ATOM 732 O O . ARG A 1 95 ? -23.837 1.657 15.790 1.00 97.88 95 ARG A O 1
ATOM 739 N N . ILE A 1 96 ? -21.784 2.586 15.745 1.00 98.56 96 ILE A N 1
ATOM 740 C CA . ILE A 1 96 ? -21.449 2.324 17.139 1.00 98.56 96 ILE A CA 1
ATOM 741 C C . ILE A 1 96 ? -21.619 3.620 17.914 1.00 98.56 96 ILE A C 1
ATOM 743 O O . ILE A 1 96 ? -20.957 4.617 17.634 1.00 98.56 96 ILE A O 1
ATOM 747 N N . LYS A 1 97 ? -22.524 3.610 18.889 1.00 98.62 97 LYS A N 1
ATOM 748 C CA . LYS A 1 97 ? -22.841 4.766 19.726 1.00 98.62 97 LYS A CA 1
ATOM 749 C C . LYS A 1 97 ? -22.512 4.458 21.177 1.00 98.62 97 LYS A C 1
ATOM 751 O O . LYS A 1 97 ? -22.893 3.406 21.679 1.00 98.62 97 LYS A O 1
ATOM 756 N N . VAL A 1 98 ? -21.882 5.401 21.862 1.00 98.62 98 VAL A N 1
ATOM 757 C CA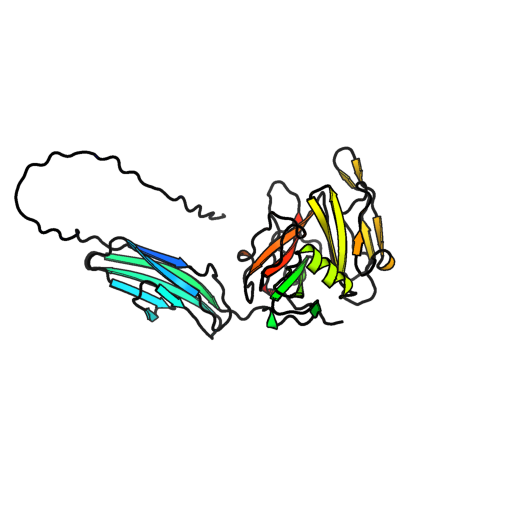 . VAL A 1 98 ? -21.709 5.383 23.314 1.00 98.62 98 VAL A CA 1
ATOM 758 C C . VAL A 1 98 ? -22.554 6.484 23.943 1.00 98.62 98 VAL A C 1
ATOM 760 O O . VAL A 1 98 ? -22.676 7.579 23.394 1.00 98.62 98 VAL A O 1
ATOM 763 N N . THR A 1 99 ? -23.160 6.201 25.090 1.00 98.62 99 THR A N 1
ATOM 764 C CA . THR A 1 99 ? -23.972 7.140 25.862 1.00 98.62 99 THR A CA 1
ATOM 765 C C . THR A 1 99 ? -23.530 7.113 27.317 1.00 98.62 99 THR A C 1
ATOM 767 O O . THR A 1 99 ? -23.488 6.043 27.916 1.00 98.62 99 THR A O 1
ATOM 770 N N . ALA A 1 100 ? -23.246 8.283 27.889 1.00 98.44 100 ALA A N 1
ATOM 771 C CA . ALA A 1 100 ? -23.039 8.452 29.324 1.00 98.44 100 ALA A CA 1
ATOM 772 C C . ALA A 1 100 ? -24.187 9.275 29.912 1.00 98.44 100 ALA A C 1
ATOM 774 O O . ALA A 1 100 ? -24.659 10.219 29.275 1.00 98.44 100 ALA A O 1
ATOM 775 N N . PHE A 1 101 ? -24.667 8.914 31.099 1.00 98.19 101 PHE A N 1
ATOM 776 C CA . PHE A 1 101 ? -25.845 9.550 31.692 1.00 98.19 101 PHE A CA 1
ATOM 777 C C . PHE A 1 101 ? -25.814 9.542 33.219 1.00 98.19 101 PHE A C 1
ATOM 779 O O . PHE A 1 101 ? -25.319 8.605 33.832 1.00 98.19 101 PHE A O 1
ATOM 786 N N . ASN A 1 102 ? -26.393 10.569 33.834 1.00 97.25 102 ASN A N 1
ATOM 787 C CA . ASN A 1 102 ? -26.753 10.588 35.250 1.00 97.25 102 ASN A CA 1
ATOM 788 C C . ASN A 1 102 ? -28.043 11.403 35.440 1.00 97.25 102 ASN A C 1
ATOM 790 O O . ASN A 1 102 ? -28.686 11.809 34.470 1.00 97.25 102 ASN A O 1
ATOM 794 N N . ARG A 1 103 ? -28.438 11.675 36.689 1.00 97.06 103 ARG A N 1
ATOM 795 C CA . ARG A 1 103 ? -29.671 12.433 36.973 1.00 97.06 103 ARG A CA 1
ATOM 796 C C . ARG A 1 103 ? -29.672 13.885 36.469 1.00 97.06 103 ARG A C 1
ATOM 798 O O . ARG A 1 103 ? -30.733 14.501 36.468 1.00 97.06 103 ARG A O 1
ATOM 805 N N . LEU A 1 104 ? -28.522 14.444 36.084 1.00 97.06 104 LEU A N 1
ATOM 806 C CA . LEU A 1 104 ? -28.412 15.812 35.565 1.00 97.06 104 LEU A CA 1
ATOM 807 C C . LEU A 1 104 ? -28.404 15.882 34.036 1.00 97.06 104 LEU A C 1
ATOM 809 O O . LEU A 1 104 ? -28.688 16.945 33.489 1.00 97.06 104 LEU A O 1
A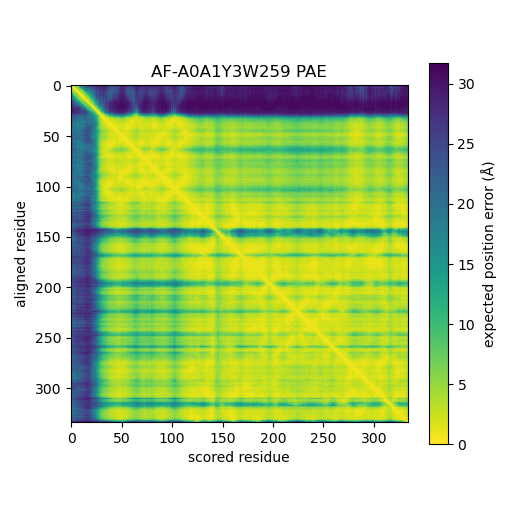TOM 813 N N . GLY A 1 105 ? -28.098 14.788 33.336 1.00 96.56 105 GLY A N 1
ATOM 814 C CA . GLY A 1 105 ? -28.053 14.823 31.881 1.00 96.56 105 GLY A CA 1
ATOM 815 C C . GLY A 1 105 ? -27.596 13.536 31.211 1.00 96.56 105 GLY A C 1
ATOM 816 O O . GLY A 1 105 ? -27.339 12.510 31.836 1.00 96.56 105 GLY A O 1
ATOM 817 N N . THR A 1 106 ? -27.520 13.605 29.888 1.00 97.94 106 THR A N 1
ATOM 818 C CA . THR A 1 106 ? -27.084 12.515 29.017 1.00 97.94 106 THR A CA 1
ATOM 819 C C . THR A 1 106 ? -26.262 13.094 27.876 1.00 97.94 106 THR A C 1
ATOM 821 O O . THR A 1 106 ? -26.695 14.046 27.229 1.00 97.94 106 THR A O 1
ATOM 824 N N . ALA A 1 107 ? -25.110 12.492 27.604 1.00 98.31 107 ALA A N 1
ATOM 825 C CA . ALA A 1 107 ? -24.257 12.794 26.463 1.00 98.31 107 ALA A CA 1
ATOM 826 C C . ALA A 1 107 ? -24.082 11.544 25.599 1.00 98.31 107 ALA A C 1
ATOM 828 O O . ALA A 1 107 ? -24.266 10.413 26.057 1.00 98.31 107 ALA A O 1
ATOM 829 N N . SER A 1 108 ? -23.773 11.719 24.319 1.00 98.50 108 SER A N 1
ATOM 830 C CA . SER A 1 108 ? -23.490 10.601 23.421 1.00 98.50 108 SER A CA 1
ATOM 831 C C . SER A 1 108 ? -22.519 10.991 22.327 1.00 98.50 108 SER A C 1
ATOM 833 O O . SER A 1 108 ? -22.537 12.130 21.871 1.00 98.50 108 SER A O 1
ATOM 835 N N . ASP A 1 109 ? -21.768 10.003 21.860 1.00 98.69 109 ASP A N 1
ATOM 836 C CA . ASP A 1 109 ? -20.899 10.103 20.693 1.00 98.69 109 ASP A CA 1
ATOM 837 C C . ASP A 1 109 ? -21.006 8.822 19.857 1.00 98.69 109 ASP A C 1
ATOM 839 O O . ASP A 1 109 ? -21.504 7.797 20.338 1.00 98.69 109 ASP A O 1
ATOM 843 N N . SER A 1 110 ? -20.597 8.874 18.593 1.00 98.19 110 SER A N 1
ATOM 844 C CA . SER A 1 110 ? -20.691 7.728 17.690 1.00 98.19 110 SER A CA 1
ATOM 845 C C . SER A 1 110 ? -19.663 7.754 16.574 1.00 98.19 110 SER A C 1
ATOM 847 O O . SER A 1 110 ? -19.295 8.819 16.088 1.00 98.19 110 SER A O 1
ATOM 849 N N . LEU A 1 111 ? -19.314 6.566 16.093 1.00 97.81 111 LEU A N 1
ATOM 850 C CA . LEU A 1 111 ? -18.557 6.359 14.866 1.00 97.81 111 LEU A CA 1
ATOM 851 C C . LEU A 1 111 ? -19.191 5.242 14.036 1.00 97.81 111 LEU A C 1
ATOM 853 O O . LEU A 1 111 ? -19.996 4.458 14.547 1.00 97.81 111 LEU A O 1
ATOM 857 N N . ASP A 1 112 ? -18.825 5.180 12.763 1.00 97.38 112 ASP A N 1
ATOM 858 C CA . ASP A 1 112 ? -19.271 4.136 11.848 1.00 97.38 112 ASP A CA 1
ATOM 859 C C . ASP A 1 112 ? -18.078 3.201 11.561 1.00 97.38 112 ASP A C 1
ATOM 861 O O . ASP A 1 112 ? -16.985 3.680 11.261 1.00 97.38 112 ASP A O 1
ATOM 865 N N . ILE A 1 113 ? -18.278 1.882 11.679 1.00 98.12 113 ILE A N 1
ATOM 866 C CA . ILE A 1 113 ? -17.303 0.852 11.281 1.00 98.12 113 ILE A CA 1
ATOM 867 C C . ILE A 1 113 ? -17.860 0.082 10.089 1.00 98.12 113 ILE A C 1
ATOM 869 O O . ILE A 1 113 ? -18.968 -0.457 10.149 1.00 98.12 113 ILE A O 1
ATOM 873 N N . GLN A 1 114 ? -17.082 -0.004 9.018 1.00 97.94 114 GLN A N 1
ATOM 874 C CA . GLN A 1 114 ? -17.384 -0.833 7.864 1.00 97.94 114 GLN A CA 1
ATOM 875 C C . GLN A 1 114 ? -16.825 -2.244 8.073 1.00 97.94 114 GLN A C 1
ATOM 877 O O . GLN A 1 114 ? -15.640 -2.436 8.317 1.00 97.94 114 GLN A O 1
ATOM 882 N N . VAL A 1 115 ? -17.667 -3.259 7.927 1.00 98.38 115 VAL A N 1
ATOM 883 C CA . VAL A 1 115 ? -17.227 -4.650 7.800 1.00 98.38 115 VAL A CA 1
ATOM 884 C C . VAL A 1 115 ? -17.364 -5.040 6.343 1.00 98.38 115 VAL A C 1
ATOM 886 O O . VAL A 1 115 ? -18.452 -4.926 5.775 1.00 98.38 115 VAL A O 1
ATOM 889 N N . MET A 1 116 ? -16.268 -5.446 5.716 1.00 97.25 116 MET A N 1
ATOM 890 C CA . MET A 1 116 ? -16.241 -5.768 4.291 1.00 97.25 116 MET A CA 1
ATOM 891 C C . MET A 1 116 ? -15.199 -6.837 4.002 1.00 97.25 116 MET A C 1
ATOM 893 O O . MET A 1 116 ? -14.102 -6.787 4.558 1.00 97.25 116 MET A O 1
ATOM 897 N N . ASP A 1 117 ? -15.537 -7.793 3.140 1.00 95.38 117 ASP A N 1
ATOM 898 C CA . ASP A 1 117 ? -14.533 -8.681 2.570 1.00 95.38 117 ASP A CA 1
ATOM 899 C C . ASP A 1 117 ? -13.776 -7.913 1.483 1.00 95.38 117 ASP A C 1
ATOM 901 O O . ASP A 1 117 ? -14.360 -7.317 0.575 1.00 95.38 117 ASP A O 1
ATOM 905 N N . GLY A 1 118 ? -12.462 -7.862 1.633 1.00 95.56 118 GLY A N 1
ATOM 906 C CA . GLY A 1 118 ? -11.563 -7.119 0.763 1.00 95.56 118 GLY A CA 1
ATOM 907 C C . GLY A 1 118 ? -10.336 -7.952 0.435 1.00 95.56 118 GLY A C 1
ATOM 908 O O . GLY A 1 118 ? -10.174 -9.070 0.927 1.00 95.56 118 GLY A O 1
ATOM 909 N N . PHE A 1 119 ? -9.460 -7.397 -0.401 1.00 98.19 119 PHE A N 1
ATOM 910 C CA . PHE A 1 119 ? -8.222 -8.072 -0.767 1.00 98.19 119 PHE A CA 1
ATOM 911 C C . PHE A 1 119 ? -7.320 -8.241 0.462 1.00 98.19 119 PHE A C 1
ATOM 913 O O . PHE A 1 119 ? -7.010 -7.271 1.156 1.00 98.19 119 PHE A O 1
ATOM 920 N N . LYS A 1 120 ? -6.891 -9.475 0.719 1.00 97.62 120 LYS A N 1
ATOM 921 C CA . LYS A 1 120 ? -6.069 -9.864 1.876 1.00 97.62 120 LYS A CA 1
ATOM 922 C C . LYS A 1 120 ? -4.788 -10.546 1.422 1.00 97.62 120 LYS A C 1
ATOM 924 O O . LYS A 1 120 ? -4.696 -11.052 0.306 1.00 97.62 120 LYS A O 1
ATOM 929 N N . ILE A 1 121 ? -3.806 -10.626 2.317 1.00 98.19 121 ILE A N 1
ATOM 930 C CA . ILE A 1 121 ? -2.532 -11.318 2.054 1.00 98.19 121 ILE A CA 1
ATOM 931 C C . ILE A 1 121 ? -2.762 -12.748 1.538 1.00 98.19 121 ILE A C 1
ATOM 933 O O . ILE A 1 121 ? -2.055 -13.210 0.645 1.00 98.19 121 ILE A O 1
ATOM 937 N N . SER A 1 122 ? -3.772 -13.450 2.061 1.00 97.56 122 SER A N 1
ATOM 938 C CA . SER A 1 122 ? -4.092 -14.822 1.649 1.00 97.56 122 SER A CA 1
ATOM 939 C C . SER A 1 122 ? -4.661 -14.946 0.230 1.00 97.56 122 SER A C 1
ATOM 941 O O . SER A 1 122 ? -4.683 -16.056 -0.298 1.00 97.56 122 SER A O 1
ATOM 943 N N . ASP A 1 123 ? -5.057 -13.841 -0.407 1.00 98.25 123 ASP A N 1
ATOM 944 C CA . ASP A 1 123 ? -5.475 -13.821 -1.813 1.00 98.25 123 ASP A CA 1
ATOM 945 C C . ASP A 1 123 ? -4.276 -13.718 -2.775 1.00 98.25 123 ASP A C 1
ATOM 947 O O . ASP A 1 123 ? -4.423 -13.934 -3.980 1.00 98.25 123 ASP A O 1
ATOM 951 N N . ILE A 1 124 ? -3.079 -13.395 -2.270 1.00 98.38 124 ILE A N 1
ATOM 952 C CA . ILE A 1 124 ? -1.862 -13.288 -3.079 1.00 98.38 124 ILE A CA 1
ATOM 953 C C . ILE A 1 124 ? -1.420 -14.674 -3.534 1.00 98.38 124 ILE A C 1
ATOM 955 O O . ILE A 1 124 ? -1.244 -15.596 -2.734 1.00 98.38 124 ILE A O 1
ATOM 959 N N . THR A 1 125 ? -1.170 -14.796 -4.836 1.00 97.19 125 THR A N 1
ATOM 960 C CA . THR A 1 125 ? -0.755 -16.057 -5.459 1.00 97.19 125 THR A CA 1
ATOM 961 C C . THR A 1 125 ? 0.703 -16.047 -5.910 1.00 97.19 125 THR A C 1
ATOM 963 O O . THR A 1 125 ? 1.365 -17.074 -5.748 1.00 97.19 125 THR A O 1
ATOM 966 N N . ASN A 1 126 ? 1.222 -14.903 -6.371 1.00 98.06 126 ASN A N 1
ATOM 967 C CA . ASN A 1 126 ? 2.607 -14.744 -6.815 1.00 98.06 126 ASN A CA 1
ATOM 968 C C . ASN A 1 126 ? 3.522 -14.290 -5.668 1.00 98.06 126 ASN A C 1
ATOM 970 O O . ASN A 1 126 ? 3.479 -13.140 -5.231 1.00 98.06 126 ASN A O 1
ATOM 974 N N . TRP A 1 127 ? 4.323 -15.231 -5.165 1.00 98.44 127 TRP A N 1
ATOM 975 C CA . TRP A 1 127 ? 5.190 -15.067 -3.996 1.00 98.44 127 TRP A CA 1
ATOM 976 C C . TRP A 1 127 ? 6.665 -15.207 -4.351 1.00 98.44 127 TRP A C 1
ATOM 978 O O . TRP A 1 127 ? 7.050 -16.228 -4.915 1.00 98.44 127 TRP A O 1
ATOM 988 N N . THR A 1 128 ? 7.511 -14.273 -3.932 1.00 98.50 128 THR A N 1
ATOM 989 C CA . THR A 1 128 ? 8.976 -14.344 -4.044 1.00 98.50 128 THR A CA 1
ATOM 990 C C . THR A 1 128 ? 9.614 -14.599 -2.677 1.00 98.50 128 THR A C 1
ATOM 992 O O . THR A 1 128 ? 9.126 -14.124 -1.656 1.00 98.50 128 THR A O 1
ATOM 995 N N . GLY A 1 129 ? 10.712 -15.356 -2.644 1.00 97.44 129 GLY A N 1
ATOM 996 C CA . GLY A 1 129 ? 11.424 -15.671 -1.403 1.00 97.44 129 GLY A CA 1
ATOM 997 C C . GLY A 1 129 ? 10.764 -16.763 -0.552 1.00 97.44 129 GLY A C 1
ATOM 998 O O . GLY A 1 129 ? 9.855 -17.475 -0.985 1.00 97.44 129 GLY A O 1
ATOM 999 N N . SER A 1 130 ? 11.273 -16.926 0.668 1.00 97.06 130 SER A N 1
ATOM 1000 C CA . SER A 1 130 ? 10.842 -17.934 1.641 1.00 97.06 130 SER A CA 1
ATOM 1001 C C . SER A 1 130 ? 11.113 -17.459 3.065 1.00 97.06 130 SER A C 1
ATOM 1003 O O . SER A 1 130 ? 12.038 -16.683 3.285 1.00 97.06 130 SER A O 1
ATOM 1005 N N . GLY A 1 131 ? 10.349 -17.969 4.026 1.00 96.69 131 GLY A N 1
ATOM 1006 C CA . GLY A 1 131 ? 10.506 -17.665 5.446 1.00 96.69 131 GLY A CA 1
ATOM 1007 C C . GLY A 1 131 ? 9.170 -17.367 6.116 1.00 96.69 131 GLY A C 1
ATOM 1008 O O . GLY A 1 131 ? 8.115 -17.430 5.475 1.00 96.69 131 GLY A O 1
ATOM 1009 N N . GLU A 1 132 ? 9.225 -17.094 7.418 1.00 96.19 132 GLU A N 1
ATOM 1010 C CA . GLU A 1 132 ? 8.038 -16.852 8.247 1.00 96.19 132 GLU A CA 1
ATOM 1011 C C . GLU A 1 132 ? 7.512 -15.418 8.148 1.00 96.19 132 GLU A C 1
ATOM 1013 O O . GLU A 1 132 ? 6.315 -15.203 8.330 1.00 96.19 132 GLU A O 1
ATOM 1018 N N . ASN A 1 133 ? 8.383 -14.448 7.854 1.00 97.94 133 ASN A N 1
ATOM 1019 C CA . ASN A 1 133 ? 7.950 -13.074 7.651 1.00 97.94 133 ASN A CA 1
ATOM 1020 C C . ASN A 1 133 ? 7.494 -12.863 6.208 1.00 97.94 133 ASN A C 1
ATOM 1022 O O . ASN A 1 133 ? 8.050 -13.453 5.277 1.00 97.94 133 ASN A O 1
ATOM 1026 N N . GLN A 1 134 ? 6.516 -11.979 6.032 1.00 98.12 134 GLN A N 1
ATOM 1027 C CA . GLN A 1 134 ? 5.942 -11.636 4.740 1.00 98.12 134 GLN A CA 1
ATOM 1028 C C . GLN A 1 134 ? 5.652 -10.141 4.602 1.00 98.12 134 GLN A C 1
ATOM 1030 O O . GLN A 1 134 ? 5.342 -9.469 5.577 1.00 98.12 134 GLN A O 1
ATOM 1035 N N . SER A 1 135 ? 5.730 -9.632 3.379 1.00 98.44 135 SER A N 1
ATOM 1036 C CA . SER A 1 135 ? 5.378 -8.264 2.997 1.00 98.44 135 SER A CA 1
ATOM 1037 C C . SER A 1 135 ? 4.853 -8.280 1.567 1.00 98.44 135 SER A C 1
ATOM 1039 O O . SER A 1 135 ? 5.008 -9.270 0.845 1.00 98.44 135 SER A O 1
ATOM 1041 N N . MET A 1 136 ? 4.170 -7.212 1.180 1.00 98.69 136 MET A N 1
ATOM 1042 C CA . MET A 1 136 ? 3.444 -7.137 -0.073 1.00 98.69 136 MET A CA 1
ATOM 1043 C C . MET A 1 136 ? 3.954 -5.952 -0.871 1.00 98.69 136 MET A C 1
ATOM 1045 O O . MET A 1 136 ? 3.962 -4.829 -0.373 1.00 98.69 136 MET A O 1
ATOM 1049 N N . LEU A 1 137 ? 4.320 -6.192 -2.125 1.00 98.88 137 LEU A N 1
ATOM 1050 C CA . LEU A 1 137 ? 4.483 -5.135 -3.113 1.00 98.88 137 LEU A CA 1
ATOM 1051 C C . LEU A 1 137 ? 3.145 -4.962 -3.819 1.00 98.88 137 LEU A C 1
ATOM 1053 O O . LEU A 1 137 ? 2.639 -5.922 -4.391 1.00 98.88 137 LEU A O 1
ATOM 1057 N N . ALA A 1 138 ? 2.586 -3.759 -3.815 1.00 98.75 138 ALA A N 1
ATOM 1058 C CA . ALA A 1 138 ? 1.400 -3.438 -4.593 1.00 98.75 138 ALA A CA 1
ATOM 1059 C C . ALA A 1 138 ? 1.691 -2.250 -5.513 1.00 98.75 138 ALA A C 1
ATOM 1061 O O . ALA A 1 138 ? 2.302 -1.274 -5.089 1.00 98.75 138 ALA A O 1
ATOM 1062 N N . ILE A 1 139 ? 1.279 -2.318 -6.776 1.00 98.69 139 ILE A N 1
ATOM 1063 C CA . ILE A 1 139 ? 1.547 -1.264 -7.761 1.00 98.69 139 ILE A CA 1
ATOM 1064 C C . ILE A 1 139 ? 0.256 -0.928 -8.496 1.00 98.69 139 ILE A C 1
ATOM 1066 O O . ILE A 1 139 ? -0.387 -1.804 -9.080 1.00 98.69 139 ILE A O 1
ATOM 1070 N N . GLN A 1 140 ? -0.128 0.343 -8.429 1.00 97.50 140 GLN A N 1
ATOM 1071 C CA . GLN A 1 140 ? -1.295 0.908 -9.082 1.00 97.50 140 GLN A CA 1
ATOM 1072 C C . GLN A 1 140 ? -0.865 1.731 -10.296 1.00 97.50 140 GLN A C 1
ATOM 1074 O O . GLN A 1 140 ? -0.261 2.796 -10.162 1.00 97.50 140 GLN A O 1
ATOM 1079 N N . TRP A 1 141 ? -1.252 1.257 -11.471 1.00 94.75 141 TRP A N 1
ATOM 1080 C CA . TRP A 1 141 ? -1.196 1.995 -12.721 1.00 94.75 141 TRP A CA 1
ATOM 1081 C C . TRP A 1 141 ? -2.539 2.662 -12.993 1.00 94.75 141 TRP A C 1
ATOM 1083 O O . TRP A 1 141 ? -3.600 2.136 -12.644 1.00 94.75 141 TRP A O 1
ATOM 1093 N N . ILE A 1 142 ? -2.477 3.830 -13.622 1.00 88.62 142 ILE A N 1
ATOM 1094 C CA . ILE A 1 142 ? -3.646 4.594 -14.041 1.00 88.62 142 ILE A CA 1
ATOM 1095 C C . ILE A 1 142 ? -3.497 4.849 -15.538 1.00 88.62 142 ILE A C 1
ATOM 1097 O O . ILE A 1 142 ? -2.488 5.411 -15.959 1.00 88.62 142 ILE A O 1
ATOM 1101 N N . THR A 1 143 ? -4.466 4.405 -16.330 1.00 77.44 143 THR A N 1
ATOM 1102 C CA . THR A 1 143 ? -4.468 4.521 -17.790 1.00 77.44 143 THR A CA 1
ATOM 1103 C C . THR A 1 143 ? -5.454 5.564 -18.290 1.00 77.44 143 THR A C 1
ATOM 1105 O O . THR A 1 143 ? -6.353 6.000 -17.579 1.00 77.44 143 THR A O 1
ATOM 1108 N N . GLY A 1 144 ? -5.282 5.963 -19.550 1.00 63.19 144 GLY A N 1
ATOM 1109 C CA . GLY A 1 144 ? -6.157 6.921 -20.220 1.00 63.19 144 GLY A CA 1
ATOM 1110 C C . GLY A 1 144 ? -5.816 8.384 -19.929 1.00 63.19 144 GLY A C 1
ATOM 1111 O O . GLY A 1 144 ? -5.031 8.714 -19.041 1.00 63.19 144 GLY A O 1
ATOM 1112 N N . GLU A 1 145 ? -6.411 9.282 -20.716 1.00 59.41 145 GLU A N 1
ATOM 1113 C CA . GLU A 1 145 ? -6.382 10.719 -20.442 1.00 59.41 145 GLU A CA 1
ATOM 1114 C C . GLU A 1 145 ? -7.267 10.999 -19.223 1.00 59.41 145 GLU A C 1
ATOM 1116 O O . GLU A 1 145 ? -8.459 11.284 -19.341 1.00 59.41 145 GLU A O 1
ATOM 1121 N N . VAL A 1 146 ? -6.709 10.861 -18.021 1.00 58.03 146 VAL A N 1
ATOM 1122 C CA . VAL A 1 146 ? -7.474 11.137 -16.808 1.00 58.03 146 VAL A CA 1
ATOM 1123 C C . VAL A 1 146 ? -7.620 12.650 -16.655 1.00 58.03 146 VAL A C 1
ATOM 1125 O O . VAL A 1 146 ? -6.730 13.332 -16.151 1.00 58.03 146 VAL A O 1
ATOM 1128 N N . GLU A 1 147 ? -8.773 13.192 -17.056 1.00 59.62 147 GLU A N 1
ATOM 1129 C CA . GLU A 1 147 ? -9.105 14.617 -16.876 1.00 59.62 147 GLU A CA 1
ATOM 1130 C C . GLU A 1 147 ? -9.009 15.050 -15.399 1.00 59.62 147 GLU A C 1
ATOM 1132 O O . GLU A 1 147 ? -8.706 16.203 -15.087 1.00 59.62 147 GLU A O 1
ATOM 1137 N N . ASN A 1 148 ? -9.226 14.109 -14.470 1.00 68.88 148 ASN A N 1
ATOM 1138 C CA . ASN A 1 148 ? -9.090 14.309 -13.033 1.00 68.88 148 ASN A CA 1
ATOM 1139 C C . ASN A 1 148 ? -8.194 13.247 -12.382 1.00 68.88 148 ASN A C 1
ATOM 1141 O O . ASN A 1 148 ? -8.674 12.328 -11.719 1.00 68.88 148 ASN A O 1
ATOM 1145 N N . TRP A 1 149 ? -6.878 13.417 -12.510 1.00 68.12 149 TRP A N 1
ATOM 1146 C CA . TRP A 1 149 ? -5.859 12.565 -11.877 1.00 68.12 149 TRP A CA 1
ATOM 1147 C C . TRP A 1 149 ? -6.072 12.327 -10.379 1.00 68.12 149 TRP A C 1
ATOM 1149 O O . TRP A 1 149 ? -5.637 11.323 -9.832 1.00 68.12 149 TRP A O 1
ATOM 1159 N N . SER A 1 150 ? -6.763 13.231 -9.684 1.00 69.19 150 SER A N 1
ATOM 1160 C CA . SER A 1 150 ? -7.041 13.052 -8.261 1.00 69.19 150 SER A CA 1
ATOM 1161 C C . SER A 1 150 ? -8.137 12.035 -7.942 1.00 69.19 150 SER A C 1
ATOM 1163 O O . SER A 1 150 ? -8.328 11.727 -6.766 1.00 69.19 150 SER A O 1
ATOM 1165 N N . ASN A 1 151 ? -8.922 11.618 -8.932 1.00 78.94 151 ASN A N 1
ATOM 1166 C CA . ASN A 1 151 ? -10.033 10.692 -8.763 1.00 78.94 151 ASN A CA 1
ATOM 1167 C C . ASN A 1 151 ? -10.269 9.931 -10.080 1.00 78.94 151 ASN A C 1
ATOM 1169 O O . ASN A 1 151 ? -11.245 10.236 -10.774 1.00 78.94 151 ASN A O 1
ATOM 1173 N N . PRO A 1 152 ? -9.365 9.000 -10.439 1.00 85.62 152 PRO A N 1
ATOM 1174 C CA . PRO A 1 152 ? -9.525 8.186 -11.639 1.00 85.62 152 PRO A CA 1
ATOM 1175 C C . PRO A 1 152 ? -10.797 7.333 -11.553 1.00 85.62 152 PRO A C 1
ATOM 1177 O O . PRO A 1 152 ? -11.243 6.969 -10.459 1.00 85.62 152 PRO A O 1
ATOM 1180 N N . GLU A 1 153 ? -11.387 7.015 -12.704 1.00 88.12 153 GLU A N 1
ATOM 1181 C CA . GLU A 1 153 ? -12.478 6.044 -12.767 1.00 88.12 153 GLU A CA 1
ATOM 1182 C C . GLU A 1 153 ? -11.929 4.623 -12.583 1.00 88.12 153 GLU A C 1
ATOM 1184 O O . GLU A 1 153 ? -10.812 4.317 -12.986 1.00 88.12 153 GLU A O 1
ATOM 1189 N N . ASP A 1 154 ? -12.726 3.709 -12.027 1.00 91.75 154 ASP A N 1
ATOM 1190 C CA . ASP A 1 154 ? -12.283 2.332 -11.742 1.00 91.75 154 ASP A CA 1
ATOM 1191 C C . ASP A 1 154 ? -11.733 1.589 -12.957 1.00 91.75 154 ASP A C 1
ATOM 1193 O O . ASP A 1 154 ? -10.819 0.777 -12.832 1.00 91.75 154 ASP A O 1
ATOM 1197 N N . ARG A 1 155 ? -12.320 1.844 -14.130 1.00 90.00 155 ARG A N 1
ATOM 1198 C CA . ARG A 1 155 ? -11.927 1.214 -15.397 1.00 90.00 155 ARG A CA 1
ATOM 1199 C C . ARG A 1 155 ? -10.536 1.636 -15.868 1.00 90.00 155 ARG A C 1
ATOM 1201 O O . ARG A 1 155 ? -9.934 0.914 -16.654 1.00 90.00 155 ARG A O 1
ATOM 1208 N N . ASP A 1 156 ? -10.058 2.770 -15.373 1.00 89.00 156 ASP A N 1
ATOM 1209 C CA . ASP A 1 156 ? -8.764 3.354 -15.703 1.00 89.00 156 ASP A CA 1
ATOM 1210 C C . ASP A 1 156 ? -7.689 2.919 -14.697 1.00 89.00 156 ASP A C 1
ATOM 1212 O O . ASP A 1 156 ? -6.535 3.310 -14.808 1.00 89.00 156 ASP A O 1
ATOM 1216 N N . VAL A 1 157 ? -8.043 2.117 -13.687 1.00 92.88 157 VAL A N 1
ATOM 1217 C CA . VAL A 1 157 ? -7.123 1.705 -12.628 1.00 92.88 157 VAL A CA 1
ATOM 1218 C C . VAL A 1 157 ? -6.780 0.232 -12.777 1.00 92.88 157 VAL A C 1
ATOM 1220 O O . VAL A 1 157 ? -7.630 -0.658 -12.694 1.00 92.88 157 VAL A O 1
ATOM 1223 N N . PHE A 1 158 ? -5.489 -0.035 -12.915 1.00 95.25 158 PHE A N 1
ATOM 1224 C CA . PHE A 1 158 ? -4.936 -1.375 -12.890 1.00 95.25 158 PHE A CA 1
ATOM 1225 C C . PHE A 1 158 ? -4.064 -1.524 -11.649 1.00 95.25 158 PHE A C 1
ATOM 1227 O O . PHE A 1 158 ? -3.032 -0.879 -11.527 1.00 95.25 158 PHE A O 1
ATOM 1234 N N . PHE A 1 159 ? -4.485 -2.360 -10.699 1.00 97.75 159 PHE A N 1
ATOM 1235 C CA . PHE A 1 159 ? -3.804 -2.498 -9.413 1.00 97.75 159 PHE A CA 1
ATOM 1236 C C . PHE A 1 159 ? -3.469 -3.965 -9.141 1.00 97.75 159 PHE A C 1
ATOM 1238 O O . PHE A 1 159 ? -4.357 -4.829 -9.185 1.00 97.75 159 PHE A O 1
ATOM 1245 N N . ARG A 1 160 ? -2.188 -4.269 -8.913 1.00 98.31 160 ARG A N 1
ATOM 1246 C CA . ARG A 1 160 ? -1.701 -5.634 -8.667 1.00 98.31 160 ARG A CA 1
ATOM 1247 C C . ARG A 1 160 ? -0.836 -5.731 -7.421 1.00 98.31 160 ARG A C 1
ATOM 1249 O O . ARG A 1 160 ? -0.133 -4.780 -7.099 1.00 98.31 160 ARG A O 1
ATOM 1256 N N . ALA A 1 161 ? -0.900 -6.882 -6.751 1.00 98.75 161 ALA A N 1
ATOM 1257 C CA . ALA A 1 161 ? -0.072 -7.220 -5.599 1.00 98.75 161 ALA A CA 1
ATOM 1258 C C . ALA A 1 161 ? 0.717 -8.520 -5.788 1.00 98.75 161 ALA A C 1
ATOM 1260 O O . ALA A 1 161 ? 0.179 -9.534 -6.239 1.00 98.75 161 ALA A O 1
ATOM 1261 N N . TRP A 1 162 ? 1.962 -8.485 -5.328 1.00 98.88 162 TRP A N 1
ATOM 1262 C CA . TRP A 1 162 ? 2.885 -9.601 -5.170 1.00 98.88 162 TRP A CA 1
ATOM 1263 C C . TRP A 1 162 ? 3.207 -9.785 -3.691 1.00 98.88 162 TRP A C 1
ATOM 1265 O O . TRP A 1 162 ? 3.174 -8.833 -2.910 1.00 98.88 162 TRP A O 1
ATOM 1275 N N . GLY A 1 163 ? 3.556 -11.008 -3.313 1.00 98.69 163 GLY A N 1
ATOM 1276 C CA . GLY A 1 163 ? 4.016 -11.336 -1.972 1.00 98.69 163 GLY A CA 1
ATOM 1277 C C . GLY A 1 163 ? 5.523 -11.550 -1.939 1.00 98.69 163 GLY A C 1
ATOM 1278 O O . GLY A 1 163 ? 6.116 -12.055 -2.891 1.00 98.69 163 GLY A O 1
ATOM 1279 N N . TYR A 1 164 ? 6.143 -11.219 -0.816 1.00 98.75 164 TYR A N 1
ATOM 1280 C CA . TYR A 1 164 ? 7.563 -11.422 -0.570 1.00 98.75 164 TYR A CA 1
ATOM 1281 C C . TYR A 1 164 ? 7.775 -12.032 0.810 1.00 98.75 164 TYR A C 1
ATOM 1283 O O . TYR A 1 164 ? 7.108 -11.626 1.760 1.00 98.75 164 TYR A O 1
ATOM 1291 N N . ARG A 1 165 ? 8.682 -13.006 0.933 1.00 98.50 165 ARG A N 1
ATOM 1292 C CA . ARG A 1 165 ? 8.977 -13.699 2.196 1.00 98.50 165 ARG A CA 1
ATOM 1293 C C . ARG A 1 165 ? 10.461 -13.732 2.511 1.00 98.50 165 ARG A C 1
ATOM 1295 O O . ARG A 1 165 ? 11.284 -13.893 1.612 1.00 98.50 165 ARG A O 1
ATOM 1302 N N . TRP A 1 166 ? 10.776 -13.650 3.801 1.00 98.31 166 TRP A N 1
ATOM 1303 C CA . TRP A 1 166 ? 12.147 -13.714 4.303 1.00 98.31 166 TRP A CA 1
ATOM 1304 C C . TRP A 1 166 ? 12.234 -14.333 5.700 1.00 98.31 166 TRP A C 1
ATOM 1306 O O . TRP A 1 166 ? 11.259 -14.421 6.453 1.00 98.31 166 TRP A O 1
ATOM 1316 N N . GLU A 1 167 ? 13.450 -14.733 6.062 1.00 97.38 167 GLU A N 1
ATOM 1317 C CA . GLU A 1 167 ? 13.790 -15.192 7.405 1.00 97.38 167 GLU A CA 1
ATOM 1318 C C . GLU A 1 167 ? 13.974 -14.016 8.368 1.00 97.38 167 GLU A C 1
ATOM 1320 O O . GLU A 1 167 ? 14.660 -13.040 8.066 1.00 97.38 167 GLU A O 1
ATOM 1325 N N . LYS A 1 168 ? 13.451 -14.137 9.59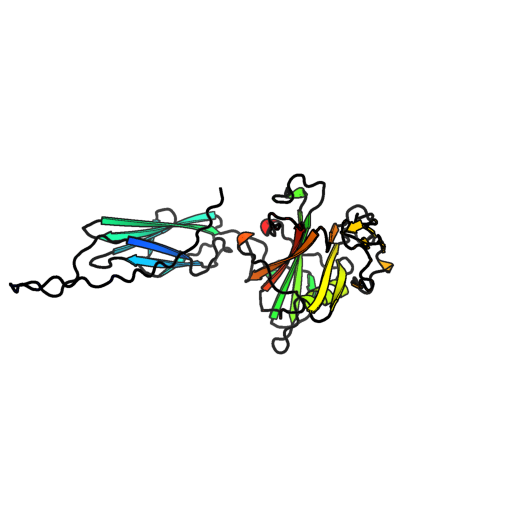1 1.00 93.19 168 LYS A N 1
ATOM 1326 C CA . LYS A 1 168 ? 13.409 -13.045 10.581 1.00 93.19 168 LYS A CA 1
ATOM 1327 C C . LYS A 1 168 ? 14.759 -12.389 10.899 1.00 93.19 168 LYS A C 1
ATOM 1329 O O . LYS A 1 168 ? 14.791 -11.217 11.261 1.00 93.19 168 LYS A O 1
ATOM 1334 N N . ALA A 1 169 ? 15.858 -13.137 10.814 1.00 91.88 169 ALA A N 1
ATOM 1335 C CA . ALA A 1 169 ? 17.172 -12.676 11.258 1.00 91.88 169 ALA A CA 1
ATOM 1336 C C . ALA A 1 169 ? 17.730 -11.503 10.434 1.00 91.88 169 ALA A C 1
ATOM 1338 O O . ALA A 1 169 ? 18.482 -10.703 10.981 1.00 91.88 169 ALA A O 1
ATOM 1339 N N . ASN A 1 170 ? 17.364 -11.400 9.152 1.00 89.19 170 ASN A N 1
ATOM 1340 C CA . ASN A 1 170 ? 17.911 -10.407 8.230 1.00 89.19 170 ASN A CA 1
ATOM 1341 C C . ASN A 1 170 ? 16.775 -9.827 7.377 1.00 89.19 170 ASN A C 1
ATOM 1343 O O . ASN A 1 170 ? 16.532 -10.330 6.279 1.00 89.19 170 ASN A O 1
ATOM 1347 N N . PRO A 1 171 ? 16.038 -8.821 7.880 1.00 95.38 171 PRO A N 1
ATOM 1348 C CA . PRO A 1 171 ? 15.011 -8.176 7.081 1.00 95.38 171 PRO A CA 1
ATOM 1349 C C . PRO A 1 171 ? 15.647 -7.506 5.852 1.00 95.38 171 PRO A C 1
ATOM 1351 O O . PRO A 1 171 ? 16.598 -6.740 6.017 1.00 95.38 171 PRO A O 1
ATOM 1354 N N . PRO A 1 172 ? 15.159 -7.791 4.634 1.00 97.69 172 PRO A N 1
ATOM 1355 C CA . PRO A 1 172 ? 15.553 -7.052 3.445 1.00 97.69 172 PRO A CA 1
ATOM 1356 C C . PRO A 1 172 ? 14.963 -5.643 3.480 1.00 97.69 172 PRO A C 1
ATOM 1358 O O . PRO A 1 172 ? 14.176 -5.298 4.366 1.00 97.69 172 PRO A O 1
ATOM 1361 N N . THR A 1 173 ? 15.341 -4.816 2.513 1.00 97.50 173 THR A N 1
ATOM 1362 C CA . THR A 1 173 ? 14.728 -3.503 2.312 1.00 97.50 173 THR A CA 1
ATOM 1363 C C . THR A 1 173 ? 13.529 -3.574 1.366 1.00 97.50 173 THR A C 1
ATOM 1365 O O . THR A 1 173 ? 13.344 -4.543 0.627 1.00 97.50 173 THR A O 1
ATOM 1368 N N . GLY A 1 174 ? 12.731 -2.503 1.329 1.00 97.44 174 GLY A N 1
ATOM 1369 C CA . GLY A 1 174 ? 11.699 -2.324 0.305 1.00 97.44 174 GLY A CA 1
ATOM 1370 C C . GLY A 1 174 ? 12.255 -2.387 -1.120 1.00 97.44 174 GLY A C 1
ATOM 1371 O O . GLY A 1 174 ? 11.604 -2.931 -2.007 1.00 97.44 174 GLY A O 1
ATOM 1372 N N . HIS A 1 175 ? 13.464 -1.867 -1.343 1.00 97.25 175 HIS A N 1
ATOM 1373 C CA . HIS A 1 175 ? 14.133 -1.948 -2.643 1.00 97.25 175 HIS A CA 1
ATOM 1374 C C . HIS A 1 175 ? 14.522 -3.389 -2.998 1.00 97.25 175 HIS A C 1
ATOM 1376 O O . HIS A 1 175 ? 14.287 -3.811 -4.127 1.00 97.25 175 HIS A O 1
ATOM 1382 N N . ASP A 1 176 ? 15.068 -4.151 -2.045 1.00 98.06 176 ASP A N 1
ATOM 1383 C CA . ASP A 1 176 ? 15.444 -5.554 -2.275 1.00 98.06 176 ASP A CA 1
ATOM 1384 C C . ASP A 1 176 ? 14.225 -6.396 -2.666 1.00 98.06 176 ASP A C 1
ATOM 1386 O O . ASP A 1 176 ? 14.280 -7.132 -3.647 1.00 98.06 176 ASP A O 1
ATOM 1390 N N . MET A 1 177 ? 13.094 -6.208 -1.974 1.00 98.62 177 MET A N 1
ATOM 1391 C CA . MET A 1 177 ? 11.827 -6.846 -2.339 1.00 98.62 177 MET A CA 1
ATOM 1392 C C . MET A 1 177 ? 11.418 -6.534 -3.783 1.00 98.62 177 MET A C 1
ATOM 1394 O O . MET A 1 177 ? 11.066 -7.444 -4.530 1.00 98.62 177 MET A O 1
ATOM 1398 N N . ILE A 1 178 ? 11.451 -5.259 -4.180 1.00 98.69 178 ILE A N 1
ATOM 1399 C CA . ILE A 1 178 ? 11.057 -4.828 -5.530 1.00 98.69 178 ILE A CA 1
ATOM 1400 C C . ILE A 1 178 ? 11.958 -5.471 -6.588 1.00 98.69 178 ILE A C 1
ATOM 1402 O O . ILE A 1 178 ? 11.460 -6.033 -7.561 1.00 98.69 178 ILE A O 1
ATOM 1406 N N . VAL A 1 179 ? 13.275 -5.428 -6.376 1.00 98.50 179 VAL A N 1
ATOM 1407 C CA . VAL A 1 179 ? 14.271 -6.015 -7.279 1.00 98.50 179 VAL A CA 1
ATOM 1408 C C . VAL A 1 179 ? 14.095 -7.526 -7.401 1.00 98.50 179 VAL A C 1
ATOM 1410 O O . VAL A 1 179 ? 14.124 -8.060 -8.507 1.00 98.50 179 VAL A O 1
ATOM 1413 N N . ASP A 1 180 ? 13.915 -8.229 -6.288 1.00 98.56 180 ASP A N 1
ATOM 1414 C CA . ASP A 1 180 ? 13.762 -9.682 -6.292 1.00 98.56 180 ASP A CA 1
ATOM 1415 C C . ASP A 1 180 ? 12.450 -10.125 -6.950 1.00 98.56 180 ASP A C 1
ATOM 1417 O O . ASP A 1 180 ? 12.423 -11.147 -7.638 1.00 98.56 180 ASP A O 1
ATOM 1421 N N . ILE A 1 181 ? 11.363 -9.367 -6.765 1.00 98.75 181 ILE A N 1
ATOM 1422 C CA . ILE A 1 181 ? 10.093 -9.628 -7.451 1.00 98.75 181 ILE A CA 1
ATOM 1423 C C . ILE A 1 181 ? 10.239 -9.381 -8.954 1.00 98.75 181 ILE A C 1
ATOM 1425 O O . ILE A 1 181 ? 9.852 -10.261 -9.716 1.00 98.75 181 ILE A O 1
ATOM 1429 N N . ALA A 1 182 ? 10.834 -8.263 -9.384 1.00 98.44 182 ALA A N 1
ATOM 1430 C CA . ALA A 1 182 ? 11.049 -7.970 -10.808 1.00 98.44 182 ALA A CA 1
ATOM 1431 C C . ALA A 1 182 ? 11.906 -9.047 -11.499 1.00 98.44 182 ALA A C 1
ATOM 1433 O O . ALA A 1 182 ? 11.570 -9.515 -12.579 1.00 98.44 182 ALA A O 1
ATOM 1434 N N . LYS A 1 183 ? 12.949 -9.551 -10.826 1.00 98.25 183 LYS A N 1
ATOM 1435 C CA . LYS A 1 183 ? 13.756 -10.674 -11.338 1.00 98.25 183 LYS A CA 1
ATOM 1436 C C . LYS A 1 183 ? 12.973 -11.973 -11.498 1.00 98.25 183 LYS A C 1
ATOM 1438 O O . LYS A 1 183 ? 13.359 -12.825 -12.296 1.00 98.25 183 LYS A O 1
ATOM 1443 N N . LYS A 1 184 ? 11.946 -12.186 -10.671 1.00 97.88 184 LYS A N 1
ATOM 1444 C CA . LYS A 1 184 ? 11.151 -13.416 -10.679 1.00 97.88 184 LYS A CA 1
ATOM 1445 C C . LYS A 1 184 ? 9.987 -13.339 -11.665 1.00 97.88 184 LYS A C 1
ATOM 1447 O O . LYS A 1 184 ? 9.667 -14.347 -12.291 1.00 97.88 184 LYS A O 1
ATOM 1452 N N . ASP A 1 185 ? 9.318 -12.196 -11.737 1.00 97.75 185 ASP A N 1
ATOM 1453 C CA . ASP A 1 185 ? 8.145 -11.993 -12.575 1.00 97.75 185 ASP A CA 1
ATOM 1454 C C . ASP A 1 185 ? 8.565 -11.403 -13.933 1.00 97.75 185 ASP A C 1
ATOM 1456 O O . ASP A 1 185 ? 8.822 -10.204 -13.998 1.00 97.75 185 ASP A O 1
ATOM 1460 N N . PRO A 1 186 ? 8.599 -12.198 -15.024 1.00 96.25 186 PRO A N 1
ATOM 1461 C CA . PRO A 1 186 ? 9.012 -11.714 -16.345 1.00 96.25 186 PRO A CA 1
ATOM 1462 C C . PRO A 1 186 ? 8.119 -10.607 -16.919 1.00 96.25 186 PRO A C 1
ATOM 1464 O O . PRO A 1 186 ? 8.492 -10.002 -17.913 1.00 96.25 186 PRO A O 1
ATOM 1467 N N . ARG A 1 187 ? 6.951 -10.344 -16.323 1.00 97.12 187 ARG A N 1
ATOM 1468 C CA . ARG A 1 187 ? 6.039 -9.281 -16.754 1.00 97.12 187 ARG A CA 1
ATOM 1469 C C . ARG A 1 187 ? 6.256 -7.969 -16.01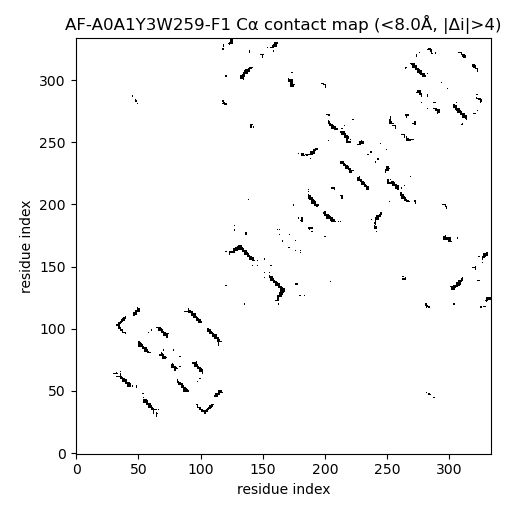2 1.00 97.12 187 ARG A C 1
ATOM 1471 O O . ARG A 1 187 ? 5.658 -6.966 -16.386 1.00 97.12 187 ARG A O 1
ATOM 1478 N N . LEU A 1 188 ? 7.043 -7.961 -14.932 1.00 98.44 188 LEU A N 1
ATOM 1479 C CA . LEU A 1 188 ? 7.286 -6.766 -14.130 1.00 98.44 188 LEU A CA 1
ATOM 1480 C C . LEU A 1 188 ? 8.640 -6.146 -14.477 1.00 98.44 188 LEU A C 1
ATOM 1482 O O . LEU A 1 188 ? 9.692 -6.737 -14.244 1.00 98.44 188 LEU A O 1
ATOM 1486 N N . PHE A 1 189 ? 8.598 -4.897 -14.930 1.00 98.56 189 PHE A N 1
ATOM 1487 C CA . PHE A 1 189 ? 9.776 -4.122 -15.296 1.00 98.56 189 PHE A CA 1
ATOM 1488 C C . PHE A 1 189 ? 9.958 -2.941 -14.351 1.00 98.56 189 PHE A C 1
ATOM 1490 O O . PHE A 1 189 ? 8.986 -2.305 -13.945 1.00 98.56 189 PHE A O 1
ATOM 1497 N N . ILE A 1 190 ? 11.199 -2.607 -14.006 1.00 98.56 190 ILE A N 1
ATOM 1498 C CA . ILE A 1 190 ? 11.513 -1.444 -13.172 1.00 98.56 190 ILE A CA 1
ATOM 1499 C C . ILE A 1 190 ? 12.657 -0.634 -13.768 1.00 98.56 190 ILE A C 1
ATOM 1501 O O . ILE A 1 190 ? 13.629 -1.186 -14.288 1.00 98.56 190 ILE A O 1
ATOM 1505 N N . ILE A 1 191 ? 12.565 0.688 -13.625 1.00 98.06 191 ILE A N 1
ATOM 1506 C CA . ILE A 1 191 ? 13.722 1.569 -13.789 1.00 98.06 191 ILE A CA 1
ATOM 1507 C C . ILE A 1 191 ? 14.201 2.001 -12.413 1.00 98.06 191 ILE A C 1
ATOM 1509 O O . ILE A 1 191 ? 13.423 2.500 -11.593 1.00 98.06 191 ILE A O 1
ATOM 1513 N N . VAL A 1 192 ? 15.502 1.857 -12.188 1.00 97.06 192 VAL A N 1
ATOM 1514 C CA . VAL A 1 192 ? 16.184 2.309 -10.978 1.00 97.06 192 VAL A CA 1
ATOM 1515 C C . VAL A 1 192 ? 17.272 3.319 -11.313 1.00 97.06 192 VAL A C 1
ATOM 1517 O O . VAL A 1 192 ? 17.839 3.300 -12.403 1.00 97.06 192 VAL A O 1
ATOM 1520 N N . ALA A 1 193 ? 17.581 4.202 -10.371 1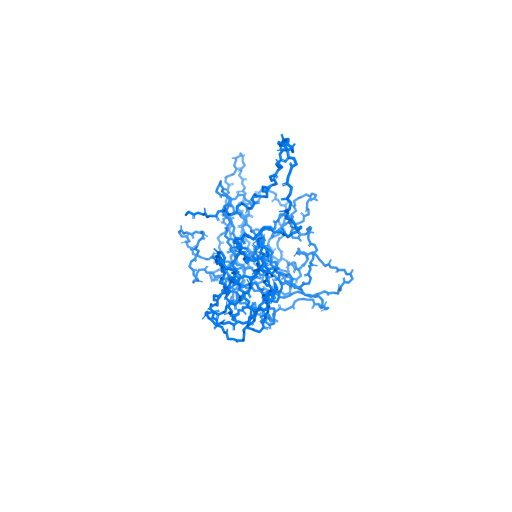.00 94.88 193 ALA A N 1
ATOM 1521 C CA . ALA A 1 193 ? 18.652 5.181 -10.520 1.00 94.88 193 ALA A CA 1
ATOM 1522 C C . ALA A 1 193 ? 19.351 5.433 -9.184 1.00 94.88 193 ALA A C 1
ATOM 1524 O O . ALA A 1 193 ? 18.701 5.467 -8.135 1.00 94.88 193 ALA A O 1
ATOM 1525 N N . SER A 1 194 ? 20.664 5.655 -9.221 1.00 91.50 194 SER A N 1
ATOM 1526 C CA . SER A 1 194 ? 21.401 6.106 -8.041 1.00 91.50 194 SER A CA 1
ATOM 1527 C C . SER A 1 194 ? 21.040 7.555 -7.715 1.00 91.50 194 SER A C 1
ATOM 1529 O O . SER A 1 194 ? 21.056 8.416 -8.594 1.00 91.50 194 SER A O 1
ATOM 1531 N N . ASP A 1 195 ? 20.761 7.830 -6.444 1.00 87.50 195 ASP A N 1
ATOM 1532 C CA . ASP A 1 195 ? 20.629 9.185 -5.901 1.00 87.50 195 ASP A CA 1
ATOM 1533 C C . ASP A 1 195 ? 21.799 9.495 -4.951 1.00 87.50 195 ASP A C 1
ATOM 1535 O O . ASP A 1 195 ? 21.658 9.847 -3.775 1.00 87.50 195 ASP A O 1
ATOM 1539 N N . GLY A 1 196 ? 23.008 9.239 -5.460 1.00 85.31 196 GLY A N 1
ATOM 1540 C CA . GLY A 1 196 ? 24.260 9.422 -4.737 1.00 85.31 196 GLY A CA 1
ATOM 1541 C C . GLY A 1 196 ? 24.294 8.640 -3.423 1.00 85.31 196 GLY A C 1
ATOM 1542 O O . GLY A 1 196 ? 24.117 7.423 -3.391 1.00 85.31 196 GLY A O 1
ATOM 1543 N N . ASN A 1 197 ? 24.523 9.352 -2.318 1.00 82.12 197 ASN A N 1
ATOM 1544 C CA . ASN A 1 197 ? 24.647 8.746 -0.989 1.00 82.12 197 ASN A CA 1
ATOM 1545 C C . ASN A 1 197 ? 23.309 8.266 -0.402 1.00 82.12 197 ASN A C 1
ATOM 1547 O O . ASN A 1 197 ? 23.319 7.614 0.639 1.00 82.12 197 ASN A O 1
ATOM 1551 N N . LEU A 1 198 ? 22.174 8.602 -1.024 1.00 79.38 198 LEU A N 1
ATOM 1552 C CA . LEU A 1 198 ? 20.846 8.206 -0.547 1.00 79.38 198 LEU A CA 1
ATOM 1553 C C . LEU A 1 198 ? 20.428 6.808 -1.028 1.00 79.38 198 LEU A C 1
ATOM 1555 O O . LEU A 1 198 ? 19.399 6.298 -0.582 1.00 79.38 198 LEU A O 1
ATOM 1559 N N . GLY A 1 199 ? 21.243 6.182 -1.885 1.00 84.50 199 GLY A N 1
ATOM 1560 C CA . GLY A 1 199 ? 21.053 4.822 -2.379 1.00 84.50 199 GLY A CA 1
ATOM 1561 C C . GLY A 1 199 ? 20.373 4.759 -3.745 1.00 84.50 199 GLY A C 1
ATOM 1562 O O . GLY A 1 199 ? 20.380 5.721 -4.514 1.00 84.50 199 GLY A O 1
ATOM 1563 N N . MET A 1 200 ? 19.819 3.587 -4.060 1.00 90.56 200 MET A N 1
ATOM 1564 C CA . MET A 1 200 ? 19.059 3.357 -5.288 1.00 90.56 200 MET A CA 1
ATOM 1565 C C . MET A 1 200 ? 17.594 3.746 -5.095 1.00 90.56 200 MET A C 1
ATOM 1567 O O . MET A 1 200 ? 16.951 3.380 -4.108 1.00 90.56 200 MET A O 1
ATOM 1571 N N . THR A 1 201 ? 17.067 4.477 -6.067 1.00 92.50 201 THR A N 1
ATOM 1572 C CA . THR A 1 201 ? 15.685 4.959 -6.120 1.00 92.50 201 THR A CA 1
ATOM 1573 C C . THR A 1 201 ? 14.928 4.268 -7.245 1.00 92.50 201 THR A C 1
ATOM 1575 O O . THR A 1 201 ? 15.530 3.837 -8.229 1.00 92.50 201 THR A O 1
ATOM 1578 N N . ILE A 1 202 ? 13.605 4.180 -7.106 1.00 95.62 202 ILE A N 1
ATOM 1579 C CA . ILE A 1 202 ? 12.720 3.691 -8.164 1.00 95.62 202 ILE A CA 1
ATOM 1580 C C . ILE A 1 202 ? 12.256 4.883 -9.002 1.00 95.62 202 ILE A C 1
ATOM 1582 O O . ILE A 1 202 ? 11.709 5.845 -8.464 1.00 95.62 202 ILE A O 1
ATOM 1586 N N . ARG A 1 203 ? 12.472 4.819 -10.316 1.00 95.06 203 ARG A N 1
ATOM 1587 C CA . ARG A 1 203 ? 12.011 5.821 -11.291 1.00 95.06 203 ARG A CA 1
ATOM 1588 C C . ARG A 1 203 ? 10.701 5.429 -11.953 1.00 95.06 203 ARG A C 1
ATOM 1590 O O . ARG A 1 203 ? 9.974 6.311 -12.394 1.00 95.06 203 ARG A O 1
ATOM 1597 N N . GLY A 1 204 ? 10.387 4.138 -12.013 1.00 96.44 204 GLY A N 1
ATOM 1598 C CA . GLY A 1 204 ? 9.139 3.675 -12.598 1.00 96.44 204 GLY A CA 1
ATOM 1599 C C . GLY A 1 204 ? 8.952 2.166 -12.564 1.00 96.44 204 GLY A C 1
ATOM 1600 O O . GLY A 1 204 ? 9.892 1.421 -12.282 1.00 96.44 204 GLY A O 1
ATOM 1601 N N . PHE A 1 205 ? 7.720 1.763 -12.862 1.00 98.19 205 PHE A N 1
ATOM 1602 C CA . PHE A 1 205 ? 7.251 0.392 -12.977 1.00 98.19 205 PHE A CA 1
ATOM 1603 C C . PHE A 1 205 ? 6.518 0.208 -14.307 1.00 98.19 205 PHE A C 1
ATOM 1605 O O . PHE A 1 205 ? 5.559 0.931 -14.600 1.00 98.19 205 PHE A O 1
ATOM 1612 N N . GLY A 1 206 ? 6.933 -0.800 -15.062 1.00 97.56 206 GLY A N 1
ATOM 1613 C CA . GLY A 1 206 ? 6.266 -1.302 -16.253 1.00 97.56 206 GLY A CA 1
ATOM 1614 C C . GLY A 1 206 ? 5.594 -2.642 -15.982 1.00 97.56 206 GLY A C 1
ATOM 1615 O O . GLY A 1 206 ? 6.101 -3.426 -15.177 1.00 97.56 206 GLY A O 1
ATOM 1616 N N . TYR A 1 207 ? 4.465 -2.905 -16.633 1.00 97.50 207 TYR A N 1
ATOM 1617 C CA . TYR A 1 207 ? 3.811 -4.207 -16.570 1.00 97.50 207 TYR A CA 1
ATOM 1618 C C . TYR A 1 207 ? 3.330 -4.656 -17.945 1.00 97.50 207 TYR A C 1
ATOM 1620 O O . TYR A 1 207 ? 2.464 -3.999 -18.525 1.00 97.50 207 TYR A O 1
ATOM 1628 N N . ASP A 1 208 ? 3.887 -5.779 -18.393 1.00 96.81 208 ASP A N 1
ATOM 1629 C CA . ASP A 1 208 ? 3.527 -6.482 -19.625 1.00 96.81 208 ASP A CA 1
ATOM 1630 C C . ASP A 1 208 ? 2.334 -7.408 -19.352 1.00 96.81 208 ASP A C 1
ATOM 1632 O O . ASP A 1 208 ? 2.443 -8.425 -18.656 1.00 96.81 208 ASP A O 1
ATOM 1636 N N . ILE A 1 209 ? 1.149 -7.018 -19.819 1.00 92.81 209 ILE A N 1
ATOM 1637 C CA . ILE A 1 209 ? -0.080 -7.727 -19.452 1.00 92.81 209 ILE A CA 1
ATOM 1638 C C . ILE A 1 209 ? -0.295 -8.999 -20.274 1.00 92.81 209 ILE A C 1
ATOM 1640 O O . ILE A 1 209 ? -0.848 -9.978 -19.750 1.00 92.81 209 ILE A O 1
ATOM 1644 N N . ASP A 1 210 ? 0.089 -8.990 -21.546 1.00 93.00 210 ASP A N 1
ATOM 1645 C CA . ASP A 1 210 ? -0.210 -10.061 -22.495 1.00 93.00 210 ASP A CA 1
ATOM 1646 C C . ASP A 1 210 ? 0.990 -10.977 -22.782 1.00 93.00 210 ASP A C 1
ATOM 1648 O O . ASP A 1 210 ? 0.802 -12.090 -23.287 1.00 93.00 210 ASP A O 1
ATOM 1652 N N . GLY A 1 211 ? 2.174 -10.615 -22.290 1.00 93.81 211 GLY A N 1
ATOM 1653 C CA . GLY A 1 211 ? 3.408 -11.375 -22.417 1.00 93.81 211 GLY A CA 1
ATOM 1654 C C . GLY A 1 211 ? 4.086 -11.192 -23.771 1.00 93.81 211 GLY A C 1
ATOM 1655 O O . GLY A 1 211 ? 4.787 -12.120 -24.190 1.00 93.81 211 GLY A O 1
ATOM 1656 N N . ASP A 1 212 ? 3.815 -10.096 -24.487 1.00 94.50 212 ASP A N 1
ATOM 1657 C CA . ASP A 1 212 ? 4.420 -9.798 -25.788 1.00 94.50 212 ASP A CA 1
ATOM 1658 C C . ASP A 1 212 ? 5.658 -8.884 -25.720 1.00 94.50 212 ASP A C 1
ATOM 1660 O O . ASP A 1 212 ? 6.344 -8.704 -26.734 1.00 94.50 212 ASP A O 1
ATOM 1664 N N . GLY A 1 213 ? 6.023 -8.468 -24.505 1.00 94.75 213 GLY A N 1
ATOM 1665 C CA . GLY A 1 213 ? 7.217 -7.702 -24.185 1.00 94.75 213 GLY A CA 1
ATOM 1666 C C . GLY A 1 213 ? 6.953 -6.200 -24.115 1.00 94.75 213 GLY A C 1
ATOM 1667 O O . GLY A 1 213 ? 6.259 -5.611 -24.938 1.00 94.75 213 GLY A O 1
ATOM 1668 N N . ILE A 1 214 ? 7.602 -5.536 -23.158 1.00 96.75 214 ILE A N 1
ATOM 1669 C CA . ILE A 1 214 ? 7.406 -4.101 -22.955 1.00 96.75 214 ILE A CA 1
ATOM 1670 C C . ILE A 1 214 ? 8.200 -3.251 -23.960 1.00 96.75 214 ILE A C 1
ATOM 1672 O O . ILE A 1 214 ? 9.373 -3.497 -24.253 1.00 96.75 214 ILE A O 1
ATOM 1676 N N . GLU A 1 215 ? 7.580 -2.170 -24.422 1.00 97.69 215 GLU A N 1
ATOM 1677 C CA . GLU A 1 215 ? 8.214 -1.113 -25.217 1.00 97.69 215 GLU A CA 1
ATOM 1678 C C . GLU A 1 215 ? 7.704 0.265 -24.776 1.00 97.69 215 GLU A C 1
ATOM 1680 O O . GLU A 1 215 ? 6.498 0.531 -24.825 1.00 97.69 215 GLU A O 1
ATOM 1685 N N . ILE A 1 216 ? 8.620 1.140 -24.350 1.00 97.06 216 ILE A N 1
ATOM 1686 C CA . ILE A 1 216 ? 8.327 2.485 -23.833 1.00 97.06 216 ILE A CA 1
ATOM 1687 C C . ILE A 1 216 ? 9.278 3.532 -24.419 1.00 97.06 216 ILE A C 1
ATOM 1689 O O . ILE A 1 216 ? 10.454 3.263 -24.663 1.00 97.06 216 ILE A O 1
ATOM 1693 N N . GLN A 1 217 ? 8.789 4.757 -24.601 1.00 97.31 217 GLN A N 1
ATOM 1694 C CA . GLN A 1 217 ? 9.587 5.860 -25.138 1.00 97.31 217 GLN A CA 1
ATOM 1695 C C . GLN A 1 217 ? 9.290 7.183 -24.433 1.00 97.31 217 GLN A C 1
ATOM 1697 O O . GLN A 1 217 ? 8.131 7.577 -24.323 1.00 97.31 217 GLN A O 1
ATOM 1702 N N . SER A 1 218 ? 10.331 7.893 -23.999 1.00 96.62 218 SER A N 1
ATOM 1703 C CA . SER A 1 218 ? 10.251 9.292 -23.576 1.00 96.62 218 SER A CA 1
ATOM 1704 C C . SER A 1 218 ? 10.825 10.219 -24.650 1.00 96.62 218 SER A C 1
ATOM 1706 O O . SER A 1 218 ? 11.731 9.851 -25.400 1.00 96.62 218 SER A O 1
ATOM 1708 N N . GLU A 1 219 ? 10.295 11.437 -24.716 1.00 97.38 219 GLU A N 1
ATOM 1709 C CA . GLU A 1 219 ? 10.791 12.504 -25.594 1.00 97.38 219 GLU A CA 1
ATOM 1710 C C . GLU A 1 219 ? 11.818 13.385 -24.870 1.00 97.38 219 GLU A C 1
ATOM 1712 O O . GLU A 1 219 ? 11.974 13.304 -23.649 1.00 97.38 219 GLU A O 1
ATOM 1717 N N . ASP A 1 220 ? 12.511 14.256 -25.606 1.00 97.56 220 ASP A N 1
ATOM 1718 C CA . ASP A 1 220 ? 13.335 15.297 -24.985 1.00 97.56 220 ASP A CA 1
ATOM 1719 C C . ASP A 1 220 ? 12.464 16.205 -24.093 1.00 97.56 220 ASP A C 1
ATOM 1721 O O . ASP A 1 220 ? 11.388 16.658 -24.493 1.00 97.56 220 ASP A O 1
ATOM 1725 N N . LEU A 1 221 ? 12.948 16.500 -22.885 1.00 96.31 221 LEU A N 1
ATOM 1726 C CA . LEU A 1 221 ? 12.271 17.356 -21.914 1.00 96.31 221 LEU A CA 1
ATOM 1727 C C . LEU A 1 221 ? 13.152 18.549 -21.548 1.00 96.31 221 LEU A C 1
ATOM 1729 O O . LEU A 1 221 ? 14.233 18.398 -20.982 1.00 96.31 221 LEU A O 1
ATOM 1733 N N . GLU A 1 222 ? 12.647 19.751 -21.801 1.00 95.75 222 GLU A N 1
ATOM 1734 C CA . GLU A 1 222 ? 13.231 20.981 -21.271 1.00 95.75 222 GLU A CA 1
ATOM 1735 C C . GLU A 1 222 ? 12.825 21.149 -19.802 1.00 95.75 222 GLU A C 1
ATOM 1737 O O . GLU A 1 222 ? 11.641 21.276 -19.481 1.00 95.75 222 GLU A O 1
ATOM 1742 N N . TYR A 1 223 ? 13.803 21.156 -18.895 1.00 91.25 223 TYR A N 1
ATOM 1743 C CA . TYR A 1 223 ? 13.564 21.316 -17.461 1.00 91.25 223 TYR A CA 1
ATOM 1744 C C . TYR A 1 223 ? 14.568 22.287 -16.838 1.00 91.25 223 TYR A C 1
ATOM 1746 O O . TYR A 1 223 ? 15.728 21.946 -16.603 1.00 91.25 223 TYR A O 1
ATOM 1754 N N . GLY A 1 224 ? 14.112 23.496 -16.510 1.00 90.12 224 GLY A N 1
ATOM 1755 C CA . GLY A 1 224 ? 15.007 24.572 -16.080 1.00 90.12 224 GLY A CA 1
ATOM 1756 C C . GLY A 1 224 ? 15.951 24.970 -17.217 1.00 90.12 224 GLY A C 1
ATOM 1757 O O . GLY A 1 224 ? 15.491 25.217 -18.325 1.00 90.12 224 GLY A O 1
ATOM 1758 N N . ASP A 1 225 ? 17.259 24.994 -16.948 1.00 92.38 225 ASP A N 1
ATOM 1759 C CA . ASP A 1 225 ? 18.297 25.382 -17.922 1.00 92.38 225 ASP A CA 1
ATOM 1760 C C . ASP A 1 225 ? 18.937 24.182 -18.655 1.00 92.38 225 ASP A C 1
ATOM 1762 O O . ASP A 1 225 ? 20.024 24.302 -19.224 1.00 92.38 225 ASP A O 1
ATOM 1766 N N . ARG A 1 226 ? 18.312 22.999 -18.605 1.00 92.94 226 ARG A N 1
ATOM 1767 C CA . ARG A 1 226 ? 18.820 21.765 -19.227 1.00 92.94 226 ARG A CA 1
ATOM 1768 C C . ARG A 1 226 ? 17.774 21.108 -20.122 1.00 92.94 226 ARG A C 1
ATOM 1770 O O . ARG A 1 226 ? 16.593 21.070 -19.781 1.00 92.94 226 ARG A O 1
ATOM 1777 N N . THR A 1 227 ? 18.269 20.480 -21.182 1.00 95.75 227 THR A N 1
ATOM 1778 C CA . THR A 1 227 ? 17.525 19.514 -21.990 1.00 95.75 227 THR A CA 1
ATOM 1779 C C . THR A 1 227 ? 17.860 18.111 -21.498 1.00 95.75 227 THR A C 1
ATOM 1781 O O . THR A 1 227 ? 19.017 17.694 -21.565 1.00 95.75 227 THR A O 1
ATOM 1784 N N . LEU A 1 228 ? 16.857 17.385 -21.015 1.00 96.62 228 LEU A N 1
ATOM 1785 C CA . LEU A 1 228 ? 16.952 15.959 -20.730 1.00 96.62 228 LEU A CA 1
ATOM 1786 C C . LEU A 1 228 ? 16.629 15.184 -22.008 1.00 96.62 228 LEU A C 1
ATOM 1788 O O . LEU A 1 228 ? 15.643 15.492 -22.674 1.00 96.62 228 LEU A O 1
ATOM 1792 N N . LYS A 1 229 ? 17.449 14.199 -22.360 1.00 97.69 229 LYS A N 1
ATOM 1793 C CA . LYS A 1 229 ? 17.331 13.423 -23.590 1.00 97.69 229 LYS A CA 1
ATOM 1794 C C . LYS A 1 229 ? 16.335 12.290 -23.461 1.00 97.69 229 LYS A C 1
ATOM 1796 O O . LYS A 1 229 ? 16.435 11.488 -22.536 1.00 97.69 229 LYS A O 1
ATOM 1801 N N . GLY A 1 230 ? 15.397 12.232 -24.398 1.00 97.19 230 GLY A N 1
ATOM 1802 C CA . GLY A 1 230 ? 14.461 11.127 -24.518 1.00 97.19 230 GLY A CA 1
ATOM 1803 C C . GLY A 1 230 ? 15.186 9.797 -24.710 1.00 97.19 230 GLY A C 1
ATOM 1804 O O . GLY A 1 230 ? 16.308 9.745 -25.224 1.00 97.19 230 GLY A O 1
ATOM 1805 N N . ILE A 1 231 ? 14.543 8.715 -24.289 1.00 97.69 231 ILE A N 1
ATOM 1806 C CA . ILE A 1 231 ? 15.055 7.358 -24.457 1.00 97.69 231 ILE A CA 1
ATOM 1807 C C . ILE A 1 231 ? 13.947 6.429 -24.929 1.00 97.69 231 ILE A C 1
ATOM 1809 O O . ILE A 1 231 ? 12.793 6.553 -24.528 1.00 97.69 231 ILE A O 1
ATOM 1813 N N . HIS A 1 232 ? 14.320 5.480 -25.776 1.00 98.00 232 HIS A N 1
ATOM 1814 C CA . HIS A 1 232 ? 13.475 4.376 -26.205 1.00 98.00 232 HIS A CA 1
ATOM 1815 C C . HIS A 1 232 ? 14.024 3.093 -25.587 1.00 98.00 232 HIS A C 1
ATOM 1817 O O . HIS A 1 232 ? 15.222 2.835 -25.696 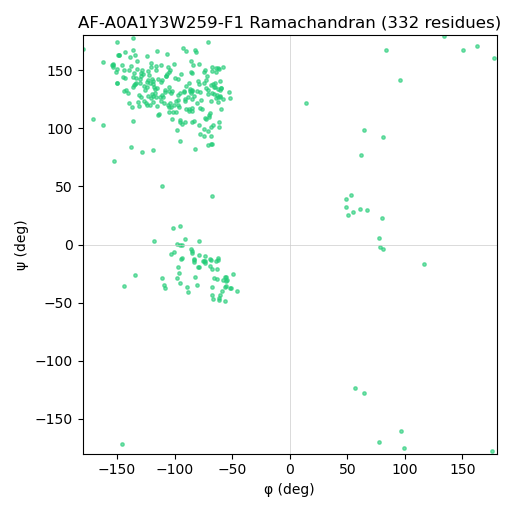1.00 98.00 232 HIS A O 1
ATOM 1823 N N . LEU A 1 233 ? 13.163 2.347 -24.899 1.00 98.19 233 LEU A N 1
ATOM 1824 C CA . LEU A 1 233 ? 13.500 1.101 -24.221 1.00 98.19 233 LEU A CA 1
ATOM 1825 C C . LEU A 1 233 ? 12.549 -0.004 -24.670 1.00 98.19 233 LEU A C 1
ATOM 1827 O O . LEU A 1 233 ? 11.334 0.187 -24.731 1.00 98.19 233 LEU A O 1
ATOM 1831 N N . THR A 1 234 ? 13.125 -1.168 -24.922 1.00 97.94 234 THR A N 1
ATOM 1832 C CA . THR A 1 234 ? 12.440 -2.433 -25.193 1.00 97.94 234 THR A CA 1
ATOM 1833 C C . THR A 1 234 ? 12.747 -3.423 -24.073 1.00 97.94 234 THR A C 1
ATOM 1835 O O . THR A 1 234 ? 13.699 -3.218 -23.320 1.00 97.94 234 THR A O 1
ATOM 1838 N N . GLU A 1 235 ? 12.012 -4.532 -23.983 1.00 97.25 235 GLU A N 1
ATOM 1839 C CA . GLU A 1 235 ? 12.289 -5.624 -23.035 1.00 97.25 235 GLU A CA 1
ATOM 1840 C C . GLU A 1 235 ? 13.780 -6.017 -22.995 1.00 97.25 235 GLU A C 1
ATOM 1842 O O . GLU A 1 235 ? 14.340 -6.228 -21.921 1.00 97.25 235 GLU A O 1
ATOM 1847 N N . ALA A 1 236 ? 14.457 -6.047 -24.149 1.00 97.62 236 ALA A N 1
ATOM 1848 C CA . ALA A 1 236 ? 15.863 -6.443 -24.257 1.00 97.62 236 ALA A CA 1
ATOM 1849 C C . ALA A 1 236 ? 16.840 -5.519 -23.503 1.00 97.62 236 ALA A C 1
ATOM 1851 O O . ALA A 1 236 ? 17.957 -5.936 -23.182 1.00 97.62 236 ALA A O 1
ATOM 1852 N N . ASP A 1 237 ? 16.435 -4.280 -23.221 1.00 98.12 237 ASP A N 1
ATOM 1853 C CA . ASP A 1 237 ? 17.223 -3.315 -22.456 1.00 98.12 237 ASP A CA 1
ATOM 1854 C C . ASP A 1 237 ? 17.134 -3.570 -20.940 1.00 98.12 237 ASP A C 1
ATOM 1856 O O . ASP A 1 237 ? 18.004 -3.133 -20.179 1.00 98.12 237 ASP A O 1
ATOM 1860 N N . PHE A 1 238 ? 16.117 -4.312 -20.492 1.00 98.31 238 PHE A N 1
ATOM 1861 C CA . PHE A 1 238 ? 15.923 -4.688 -19.097 1.00 98.31 238 PHE A CA 1
ATOM 1862 C C . PHE A 1 238 ? 16.626 -6.012 -18.802 1.00 98.31 238 PHE A C 1
ATOM 1864 O O . PHE A 1 238 ? 16.268 -7.079 -19.299 1.00 98.31 238 PHE A O 1
ATOM 1871 N N . LYS A 1 239 ? 17.618 -5.976 -17.914 1.00 98.00 239 LYS A N 1
ATOM 1872 C CA . LYS A 1 239 ? 18.272 -7.189 -17.429 1.00 98.00 239 LYS A CA 1
ATOM 1873 C C . LYS A 1 239 ? 17.507 -7.733 -16.229 1.00 98.00 239 LYS A C 1
ATOM 1875 O O . LYS A 1 239 ? 17.492 -7.093 -15.182 1.00 98.00 239 LYS A O 1
ATOM 1880 N N . ASP A 1 240 ? 16.922 -8.919 -16.374 1.00 96.69 240 ASP A N 1
ATOM 1881 C CA . ASP A 1 240 ? 16.083 -9.548 -15.344 1.00 96.69 240 ASP A CA 1
ATOM 1882 C C . ASP A 1 240 ? 14.948 -8.605 -14.879 1.00 96.69 240 ASP A C 1
ATOM 1884 O O . ASP A 1 240 ? 14.731 -8.423 -13.682 1.00 96.69 240 ASP A O 1
ATOM 1888 N N . GLY A 1 241 ? 14.300 -7.919 -15.831 1.00 97.94 241 GLY A N 1
ATOM 1889 C CA . GLY A 1 241 ? 13.248 -6.931 -15.557 1.00 97.94 241 GLY A CA 1
ATOM 1890 C C . GLY A 1 241 ? 13.755 -5.565 -15.074 1.00 97.94 241 GLY A C 1
ATOM 1891 O O . GLY A 1 241 ? 12.956 -4.704 -14.719 1.00 97.94 241 GLY A O 1
ATOM 1892 N N . ILE A 1 242 ? 15.071 -5.321 -15.046 1.00 98.69 242 ILE A N 1
ATOM 1893 C CA . ILE A 1 242 ? 15.655 -4.115 -14.441 1.00 98.69 242 ILE A CA 1
ATOM 1894 C C . ILE A 1 242 ? 16.451 -3.312 -15.466 1.00 98.69 242 ILE A C 1
ATOM 1896 O O . ILE A 1 242 ? 17.405 -3.813 -16.064 1.00 98.69 242 ILE A O 1
ATOM 1900 N N . TYR A 1 243 ? 16.121 -2.029 -15.587 1.00 98.38 243 TYR A N 1
ATOM 1901 C CA . TYR A 1 243 ? 16.937 -1.042 -16.283 1.00 98.38 243 TYR A CA 1
ATOM 1902 C C . TYR A 1 243 ? 17.525 -0.042 -15.279 1.00 98.38 243 TYR A C 1
ATOM 1904 O O . TYR A 1 243 ? 16.818 0.535 -14.452 1.00 98.38 243 TYR A O 1
ATOM 1912 N N . GLU A 1 244 ? 18.838 0.171 -15.339 1.00 97.19 244 GLU A N 1
ATOM 1913 C CA . GLU A 1 244 ? 19.538 1.140 -14.493 1.00 97.19 244 GLU A CA 1
ATOM 1914 C C . GLU A 1 244 ? 19.822 2.415 -15.291 1.00 97.19 244 GLU A C 1
ATOM 1916 O O . GLU A 1 244 ? 20.632 2.417 -16.222 1.00 97.19 244 GLU A O 1
ATOM 1921 N N . GLN A 1 245 ? 19.197 3.521 -14.890 1.00 95.25 245 GLN A N 1
ATOM 1922 C CA . GLN A 1 245 ? 19.543 4.840 -15.397 1.00 95.25 245 GLN A CA 1
ATOM 1923 C C . GLN A 1 245 ? 20.917 5.247 -14.847 1.00 95.25 245 GLN A C 1
ATOM 1925 O O . GLN A 1 245 ? 21.065 5.542 -13.661 1.00 95.25 245 GLN A O 1
ATOM 1930 N N . LYS A 1 246 ? 21.915 5.308 -15.732 1.00 91.69 246 LYS A N 1
ATOM 1931 C CA . LYS A 1 246 ? 23.287 5.724 -15.389 1.00 91.69 246 LYS A CA 1
ATOM 1932 C C . LYS A 1 246 ? 23.550 7.200 -15.655 1.00 91.69 246 LYS A C 1
ATOM 1934 O O . LYS A 1 246 ? 24.300 7.833 -14.919 1.00 91.69 246 LYS A O 1
ATOM 1939 N N . GLU A 1 247 ? 22.919 7.736 -16.692 1.00 90.62 247 GLU A N 1
ATOM 1940 C CA . GLU A 1 247 ? 23.137 9.100 -17.156 1.00 90.62 247 GLU A CA 1
ATOM 1941 C C . GLU A 1 247 ? 22.030 10.024 -16.626 1.00 90.62 247 GLU A C 1
ATOM 1943 O O . GLU A 1 247 ? 20.831 9.787 -16.819 1.00 90.62 247 GLU A O 1
ATOM 1948 N N . ALA A 1 248 ? 22.437 11.075 -15.911 1.00 86.56 248 ALA A N 1
ATOM 1949 C CA . ALA A 1 248 ? 21.524 11.999 -15.234 1.00 86.56 248 ALA A CA 1
ATOM 1950 C C . ALA A 1 248 ? 20.793 12.956 -16.193 1.00 86.56 248 ALA A C 1
ATOM 1952 O O . ALA A 1 248 ? 19.833 13.613 -15.790 1.00 86.56 248 ALA A O 1
ATOM 1953 N N . ASP A 1 249 ? 21.258 13.061 -17.438 1.00 89.62 249 ASP A N 1
ATOM 1954 C CA . ASP A 1 249 ? 20.654 13.864 -18.497 1.00 89.62 249 ASP A CA 1
ATOM 1955 C C . ASP A 1 249 ? 19.640 13.081 -19.339 1.00 89.62 249 ASP A C 1
ATOM 1957 O O . ASP A 1 249 ? 19.090 13.651 -20.271 1.00 89.62 249 ASP A O 1
ATOM 1961 N N . VAL A 1 250 ? 19.327 11.825 -19.010 1.00 94.75 250 VAL A N 1
ATOM 1962 C CA . VAL A 1 250 ? 18.249 11.071 -19.672 1.00 94.75 250 VAL A CA 1
ATOM 1963 C C . VAL A 1 250 ? 16.901 11.383 -19.013 1.00 94.75 250 VAL A C 1
ATOM 1965 O O . VAL A 1 250 ? 16.769 11.367 -17.786 1.00 94.75 250 VAL A O 1
ATOM 1968 N N . ASN A 1 251 ? 15.887 11.654 -19.832 1.00 95.25 251 ASN A N 1
ATOM 1969 C CA . ASN A 1 251 ? 14.532 11.961 -19.401 1.00 95.25 251 ASN A CA 1
ATOM 1970 C C . ASN A 1 251 ? 13.785 10.695 -18.954 1.00 95.25 251 ASN A C 1
ATOM 1972 O O . ASN A 1 251 ? 13.502 9.816 -19.770 1.00 95.25 251 ASN A O 1
ATOM 1976 N N . MET A 1 252 ? 13.417 10.647 -17.671 1.00 94.81 252 MET A N 1
ATOM 1977 C CA . MET A 1 252 ? 12.610 9.570 -17.085 1.00 94.81 252 MET A CA 1
ATOM 1978 C C . MET A 1 252 ? 11.116 9.910 -16.967 1.00 94.81 252 MET A C 1
ATOM 1980 O O . MET A 1 252 ? 10.346 9.103 -16.450 1.00 94.81 252 MET A O 1
ATOM 1984 N N . ASP A 1 253 ? 10.703 11.098 -17.401 1.00 93.88 253 ASP A N 1
ATOM 1985 C CA . ASP A 1 253 ? 9.326 11.579 -17.359 1.00 93.88 253 ASP A CA 1
ATOM 1986 C C . ASP A 1 253 ? 8.639 11.443 -18.721 1.00 93.88 253 ASP A C 1
ATOM 1988 O O . ASP A 1 253 ? 9.276 11.476 -19.774 1.00 93.88 253 ASP A O 1
ATOM 1992 N N . GLY A 1 254 ? 7.308 11.357 -18.703 1.00 91.00 254 GLY A N 1
ATOM 1993 C CA . GLY A 1 254 ? 6.503 11.424 -19.926 1.00 91.00 254 GLY A CA 1
ATOM 1994 C C . GLY A 1 254 ? 6.697 10.236 -20.868 1.00 91.00 254 GLY A C 1
ATOM 1995 O O . GLY A 1 254 ? 6.576 10.401 -22.078 1.00 91.00 254 GLY A O 1
ATOM 1996 N N . PHE A 1 255 ? 7.014 9.056 -20.328 1.00 93.31 255 PHE A N 1
ATOM 1997 C CA . PHE A 1 255 ? 7.053 7.829 -21.117 1.00 93.31 255 PHE A CA 1
ATOM 1998 C C . PHE A 1 255 ? 5.681 7.523 -21.719 1.00 93.31 255 PHE A C 1
ATOM 2000 O O . PHE A 1 255 ? 4.682 7.418 -21.006 1.00 93.31 255 PHE A O 1
ATOM 2007 N N . ASN A 1 256 ? 5.672 7.315 -23.029 1.00 92.62 256 ASN A N 1
ATOM 2008 C CA . ASN A 1 256 ? 4.584 6.697 -23.760 1.00 92.62 256 ASN A CA 1
ATOM 2009 C C . ASN A 1 256 ? 4.817 5.188 -23.807 1.00 92.62 256 ASN A C 1
ATOM 2011 O O . ASN A 1 256 ? 5.933 4.739 -24.075 1.00 92.62 256 ASN A O 1
ATOM 2015 N N . VAL A 1 257 ? 3.759 4.414 -23.581 1.00 93.62 257 VAL A N 1
ATOM 2016 C CA . VAL A 1 257 ? 3.779 2.965 -23.790 1.00 93.62 257 VAL A CA 1
ATOM 2017 C C . VAL A 1 257 ? 3.470 2.692 -25.259 1.00 93.62 257 VAL A C 1
ATOM 2019 O O . VAL A 1 257 ? 2.410 3.076 -25.752 1.00 93.62 257 VAL A O 1
ATOM 2022 N N . ILE A 1 258 ? 4.425 2.093 -25.967 1.00 94.88 258 ILE A N 1
ATOM 2023 C CA . ILE A 1 258 ? 4.331 1.773 -27.400 1.00 94.88 258 ILE A CA 1
ATOM 2024 C C . ILE A 1 258 ? 3.721 0.379 -27.601 1.00 94.88 258 ILE A C 1
ATOM 2026 O O . ILE A 1 258 ? 2.916 0.176 -28.511 1.00 94.88 258 ILE A O 1
ATOM 2030 N N . SER A 1 259 ? 4.066 -0.541 -26.699 1.00 89.69 259 SER A N 1
ATOM 2031 C CA . SER A 1 259 ? 3.452 -1.864 -26.505 1.00 89.69 259 SER A CA 1
ATOM 2032 C C . SER A 1 259 ? 1.972 -1.702 -26.128 1.00 89.69 259 SER A C 1
ATOM 2034 O O . SER A 1 259 ? 1.599 -1.289 -25.030 1.00 89.69 259 SER A O 1
ATOM 2036 N N . GLY A 1 260 ? 1.081 -1.898 -27.098 1.00 86.19 260 GLY A N 1
ATOM 2037 C CA . GLY A 1 260 ? -0.333 -1.579 -26.927 1.00 86.19 260 GLY A CA 1
ATOM 2038 C C . GLY A 1 260 ? -1.024 -2.515 -25.936 1.00 86.19 260 GLY A C 1
ATOM 2039 O O . GLY A 1 260 ? -1.261 -3.665 -26.265 1.00 86.19 260 GLY A O 1
ATOM 2040 N N . GLY A 1 261 ? -1.462 -1.994 -24.789 1.00 86.19 261 GLY A N 1
ATOM 2041 C CA . GLY A 1 261 ? -2.141 -2.780 -23.745 1.00 86.19 261 GLY A CA 1
ATOM 2042 C C . GLY A 1 261 ? -1.366 -2.833 -22.431 1.00 86.19 261 GLY A C 1
ATOM 2043 O O . GLY A 1 261 ? -1.971 -3.092 -21.389 1.00 86.19 261 GLY A O 1
ATOM 2044 N N . ASP A 1 262 ? -0.083 -2.487 -22.481 1.00 94.25 262 ASP A N 1
ATOM 2045 C CA . ASP A 1 262 ? 0.811 -2.463 -21.335 1.00 94.25 262 ASP A CA 1
ATOM 2046 C C . ASP A 1 262 ? 0.695 -1.193 -20.501 1.00 94.25 262 ASP A C 1
ATOM 2048 O O . ASP A 1 262 ? 0.082 -0.186 -20.875 1.00 94.25 262 ASP A O 1
ATOM 2052 N N . TYR A 1 263 ? 1.300 -1.259 -19.320 1.00 94.81 263 TYR A N 1
ATOM 2053 C CA . TYR A 1 263 ? 1.198 -0.217 -18.317 1.00 94.81 263 TYR A CA 1
ATOM 2054 C C . TYR A 1 263 ? 2.568 0.329 -17.949 1.00 94.81 263 TYR A C 1
ATOM 2056 O O . TYR A 1 263 ? 3.513 -0.422 -17.723 1.00 94.81 263 TYR A O 1
ATOM 2064 N N . TRP A 1 264 ? 2.645 1.648 -17.783 1.00 94.69 264 TRP A N 1
ATOM 2065 C CA . TRP A 1 264 ? 3.813 2.321 -17.234 1.00 94.69 264 TRP A CA 1
ATOM 2066 C C . TRP A 1 264 ? 3.400 3.380 -16.217 1.00 94.69 264 TRP A C 1
ATOM 2068 O O . TRP A 1 264 ? 2.480 4.162 -16.452 1.00 94.69 264 TRP A O 1
ATOM 2078 N N . ILE A 1 265 ? 4.093 3.415 -15.083 1.00 92.88 265 ILE A N 1
ATOM 2079 C CA . ILE A 1 265 ? 4.143 4.585 -14.206 1.00 92.88 265 ILE A CA 1
ATOM 2080 C C . ILE A 1 265 ? 5.605 4.937 -13.985 1.00 92.88 265 ILE A C 1
ATOM 2082 O O . ILE A 1 265 ? 6.413 4.071 -13.673 1.00 92.88 265 ILE A O 1
ATOM 2086 N N . GLY A 1 266 ? 5.969 6.205 -14.109 1.00 91.12 266 GLY A N 1
ATOM 2087 C CA . GLY A 1 266 ? 7.344 6.616 -13.871 1.00 91.12 266 GLY A CA 1
ATOM 2088 C C . GLY A 1 266 ? 7.566 8.090 -14.135 1.00 91.12 266 GLY A C 1
ATOM 2089 O O . GLY A 1 266 ? 6.750 8.737 -14.790 1.00 91.12 266 GLY A O 1
ATOM 2090 N N . GLY A 1 267 ? 8.645 8.611 -13.572 1.00 92.06 267 GLY A N 1
ATOM 2091 C CA . GLY A 1 267 ? 9.004 1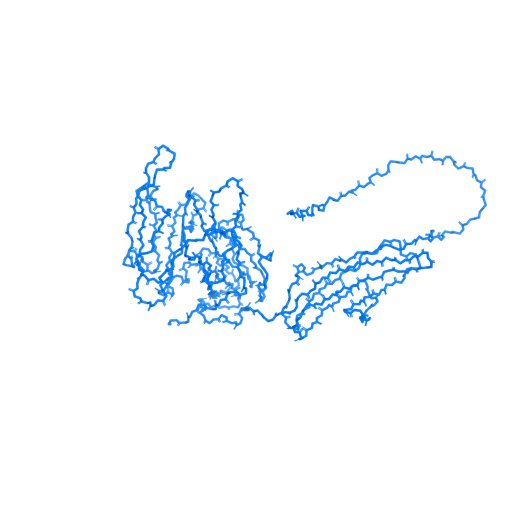0.019 -13.642 1.00 92.06 267 GLY A CA 1
ATOM 2092 C C . GLY A 1 267 ? 10.020 10.408 -12.584 1.00 92.06 267 GLY A C 1
ATOM 2093 O O . GLY A 1 267 ? 10.336 9.631 -11.674 1.00 92.06 267 GLY A O 1
ATOM 2094 N N . TRP A 1 268 ? 10.527 11.630 -12.705 1.00 91.75 268 TRP A N 1
ATOM 2095 C CA . TRP A 1 268 ? 11.386 12.222 -11.690 1.00 91.75 268 TRP A CA 1
ATOM 2096 C C . TRP A 1 268 ? 11.191 13.727 -11.504 1.00 91.75 268 TRP A C 1
ATOM 2098 O O . TRP A 1 268 ? 11.302 14.226 -10.385 1.00 91.75 268 TRP A O 1
ATOM 2108 N N . TYR A 1 269 ? 10.916 14.462 -12.578 1.00 90.50 269 TYR A N 1
ATOM 2109 C CA . TYR A 1 269 ? 10.912 15.924 -12.581 1.00 90.50 269 TYR A CA 1
ATOM 2110 C C . TYR A 1 269 ? 9.532 16.554 -12.736 1.00 90.50 269 TYR A C 1
ATOM 2112 O O . TYR A 1 269 ? 9.308 17.655 -12.230 1.00 90.50 269 TYR A O 1
ATOM 2120 N N . VAL A 1 270 ? 8.611 15.872 -13.411 1.00 89.50 270 VAL A N 1
ATOM 2121 C CA . VAL A 1 270 ? 7.227 16.325 -13.615 1.00 89.50 270 VAL A CA 1
ATOM 2122 C C . VAL A 1 270 ? 6.278 15.489 -12.771 1.00 89.50 270 VAL A C 1
ATOM 2124 O O . VAL A 1 270 ? 5.308 15.998 -12.210 1.00 89.50 270 VAL A O 1
ATOM 2127 N N . VAL A 1 271 ? 6.572 14.202 -12.662 1.00 89.00 271 VAL A N 1
ATOM 2128 C CA . VAL A 1 271 ? 5.781 13.207 -11.946 1.00 89.00 271 VAL A CA 1
ATOM 2129 C C . VAL A 1 271 ? 6.728 12.221 -11.274 1.00 89.00 271 VAL A C 1
ATOM 2131 O O . VAL A 1 271 ? 7.917 12.210 -11.570 1.00 89.00 271 VAL A O 1
ATOM 2134 N N . TYR A 1 272 ? 6.243 11.410 -10.342 1.00 91.31 272 TYR A N 1
ATOM 2135 C CA . TYR A 1 272 ? 7.086 10.420 -9.675 1.00 91.31 272 TYR A CA 1
ATOM 2136 C C . TYR A 1 272 ? 6.269 9.220 -9.176 1.00 91.31 272 TYR A C 1
ATOM 2138 O O . TYR A 1 272 ? 5.069 9.357 -8.901 1.00 91.31 272 TYR A O 1
ATOM 2146 N N . PRO A 1 273 ? 6.899 8.041 -9.019 1.00 93.69 273 PRO A N 1
ATOM 2147 C CA . PRO A 1 273 ? 6.314 6.934 -8.275 1.00 93.69 273 PRO A CA 1
ATOM 2148 C C . PRO A 1 273 ? 6.206 7.312 -6.791 1.00 93.69 273 PRO A C 1
ATOM 2150 O O . PRO A 1 273 ? 7.187 7.315 -6.050 1.00 93.69 273 PRO A O 1
ATOM 2153 N N . SER A 1 274 ? 5.002 7.658 -6.352 1.00 94.19 274 SER A N 1
ATOM 2154 C CA . SER A 1 274 ? 4.696 7.898 -4.941 1.00 94.19 274 SER A CA 1
ATOM 2155 C C . SER A 1 274 ? 4.609 6.586 -4.168 1.00 94.19 274 SER A C 1
ATOM 2157 O O . SER A 1 274 ? 4.033 5.608 -4.652 1.00 94.19 274 SER A O 1
ATOM 2159 N N . TYR A 1 275 ? 5.168 6.589 -2.961 1.00 96.62 275 TYR A N 1
ATOM 2160 C CA . TYR A 1 275 ? 5.374 5.401 -2.142 1.00 96.62 275 TYR A CA 1
ATOM 2161 C C . TYR A 1 275 ? 4.556 5.480 -0.852 1.00 96.62 275 TYR A C 1
ATOM 2163 O O . TYR A 1 275 ? 4.635 6.458 -0.107 1.00 96.62 275 TYR A O 1
ATOM 2171 N N . TRP A 1 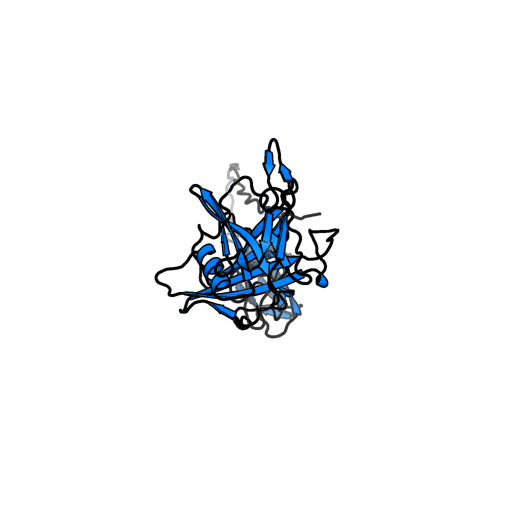276 ? 3.774 4.438 -0.599 1.00 98.06 276 TRP A N 1
ATOM 2172 C CA . TRP A 1 276 ? 2.755 4.372 0.439 1.00 98.06 276 TRP A CA 1
ATOM 2173 C C . TRP A 1 276 ? 2.909 3.108 1.276 1.00 98.06 276 TRP A C 1
ATOM 2175 O O . TRP A 1 276 ? 3.216 2.037 0.750 1.00 98.06 276 TRP A O 1
ATOM 2185 N N . LEU A 1 277 ? 2.663 3.232 2.574 1.00 98.06 277 LEU A N 1
ATOM 2186 C CA . LEU A 1 277 ? 2.777 2.156 3.548 1.00 98.06 277 LEU A CA 1
ATOM 2187 C C . LEU A 1 277 ? 1.411 1.840 4.138 1.00 98.06 277 LEU A C 1
ATOM 2189 O O . LEU A 1 277 ? 0.667 2.744 4.498 1.00 98.06 277 LEU A O 1
ATOM 2193 N N . GLY A 1 278 ? 1.085 0.558 4.231 1.00 97.25 278 GLY A N 1
ATOM 2194 C CA . GLY A 1 278 ? -0.072 0.064 4.974 1.00 97.25 278 GLY A CA 1
ATOM 2195 C C . GLY A 1 278 ? 0.317 -1.159 5.795 1.00 97.25 278 GLY A C 1
ATOM 2196 O O . GLY A 1 278 ? 1.390 -1.723 5.598 1.00 97.25 278 GLY A O 1
ATOM 2197 N N . SER A 1 279 ? -0.536 -1.585 6.722 1.00 95.69 279 SER A N 1
ATOM 2198 C CA . SER A 1 279 ? -0.202 -2.680 7.639 1.00 95.69 279 SER A CA 1
ATOM 2199 C C . SER A 1 279 ? -1.387 -3.586 7.970 1.00 95.69 279 SER A C 1
ATOM 2201 O O . SER A 1 279 ? -2.548 -3.154 8.015 1.00 95.69 279 SER A O 1
ATOM 2203 N N . GLY A 1 280 ? -1.046 -4.848 8.237 1.00 94.69 280 GLY A N 1
ATOM 2204 C CA . GLY A 1 280 ? -1.947 -5.918 8.646 1.00 94.69 280 GLY A CA 1
ATOM 2205 C C . GLY A 1 280 ? -2.361 -6.846 7.504 1.00 94.69 280 GLY A C 1
ATOM 2206 O O . GLY A 1 280 ? -1.926 -6.720 6.360 1.00 94.69 280 GLY A O 1
ATOM 2207 N N . GLU A 1 281 ? -3.261 -7.776 7.826 1.00 95.44 281 GLU A N 1
ATOM 2208 C CA . GLU A 1 281 ? -3.795 -8.787 6.899 1.00 95.44 281 GLU A CA 1
ATOM 2209 C C . GLU A 1 281 ? -4.426 -8.194 5.625 1.00 95.44 281 GLU A C 1
ATOM 2211 O O . GLU A 1 281 ? -4.446 -8.847 4.581 1.00 95.44 281 GLU A O 1
ATOM 2216 N N . ALA A 1 282 ? -4.936 -6.966 5.709 1.00 96.94 282 ALA A N 1
ATOM 2217 C CA . ALA A 1 282 ? -5.485 -6.206 4.597 1.00 96.94 282 ALA A CA 1
ATOM 2218 C C . ALA A 1 282 ? -5.377 -4.700 4.876 1.00 96.94 282 ALA A C 1
ATOM 2220 O O . ALA A 1 282 ? -5.388 -4.265 6.031 1.00 96.94 282 ALA A O 1
ATOM 2221 N N . VAL A 1 283 ? -5.340 -3.914 3.803 1.00 97.50 283 VAL A N 1
ATOM 2222 C CA . VAL A 1 283 ? -5.550 -2.461 3.821 1.00 97.50 283 VAL A CA 1
ATOM 2223 C C . VAL A 1 283 ? -6.837 -2.229 3.045 1.00 97.50 283 VAL A C 1
ATOM 2225 O O . VAL A 1 283 ? -6.871 -2.525 1.856 1.00 97.50 283 VAL A O 1
ATOM 2228 N N . LEU A 1 284 ? -7.918 -1.812 3.702 1.00 97.25 284 LEU A N 1
ATOM 2229 C CA . LEU A 1 284 ? -9.262 -1.852 3.107 1.00 97.25 284 LEU A CA 1
ATOM 2230 C C . LEU A 1 284 ? -9.686 -0.499 2.529 1.00 97.25 284 LEU A C 1
ATOM 2232 O O . LEU A 1 284 ? -10.425 -0.440 1.545 1.00 97.25 284 LEU A O 1
ATOM 2236 N N . GLU A 1 285 ? -9.174 0.591 3.092 1.00 95.94 285 GLU A N 1
ATOM 2237 C CA . GLU A 1 285 ? -9.464 1.955 2.672 1.00 95.94 285 GLU A CA 1
ATOM 2238 C C . GLU A 1 285 ? -8.199 2.723 2.276 1.00 95.94 285 GLU A C 1
ATOM 2240 O O . GLU A 1 285 ? -7.141 2.601 2.886 1.00 95.94 285 GLU A O 1
ATOM 2245 N N . SER A 1 286 ? -8.326 3.617 1.291 1.00 94.75 286 SER A N 1
ATOM 2246 C CA . SER A 1 286 ? -7.225 4.468 0.814 1.00 94.75 286 SER A CA 1
ATOM 2247 C C . SER A 1 286 ? -6.566 5.311 1.912 1.00 94.75 286 SER A C 1
ATOM 2249 O O . SER A 1 286 ? -5.380 5.605 1.827 1.00 94.75 286 SER A O 1
ATOM 2251 N N . LYS A 1 287 ? -7.331 5.713 2.935 1.00 93.06 287 LYS A N 1
ATOM 2252 C CA . LYS A 1 287 ? -6.849 6.530 4.063 1.00 93.06 287 LYS A CA 1
ATOM 2253 C C . LYS A 1 287 ? -5.982 5.754 5.059 1.00 93.06 287 LYS A C 1
ATOM 2255 O O . LYS A 1 287 ? -5.358 6.374 5.907 1.00 93.06 287 LYS A O 1
ATOM 2260 N N . GLU A 1 288 ? -5.991 4.423 4.991 1.00 94.88 288 GLU A N 1
ATOM 2261 C CA . GLU A 1 288 ? -5.133 3.574 5.822 1.00 94.88 288 GLU A CA 1
ATOM 2262 C C . GLU A 1 288 ? -3.696 3.516 5.289 1.00 94.88 288 GLU A C 1
ATOM 2264 O O . GLU A 1 288 ? -2.823 2.964 5.955 1.00 94.88 288 GLU A O 1
ATOM 2269 N N . TYR A 1 289 ? -3.453 4.062 4.093 1.00 96.06 289 TYR A N 1
ATOM 2270 C CA . TYR A 1 289 ? -2.110 4.240 3.573 1.00 96.06 289 TYR A CA 1
ATOM 2271 C C . TYR A 1 289 ? -1.485 5.539 4.065 1.00 96.06 289 TYR A C 1
ATOM 2273 O O . TYR A 1 289 ? -2.053 6.623 3.926 1.00 96.06 289 TYR A O 1
ATOM 2281 N N . GLU A 1 290 ? -0.252 5.430 4.537 1.00 95.62 290 GLU A N 1
ATOM 2282 C CA . GLU A 1 290 ? 0.581 6.554 4.937 1.00 95.62 290 GLU A CA 1
ATOM 2283 C C . GLU A 1 290 ? 1.652 6.815 3.879 1.00 95.62 290 GLU A C 1
ATOM 2285 O O . GLU A 1 290 ? 2.287 5.891 3.368 1.00 95.62 290 GLU A O 1
ATOM 2290 N N . TYR A 1 291 ? 1.860 8.082 3.523 1.00 95.50 291 TYR A N 1
ATOM 2291 C CA . TYR A 1 291 ? 2.913 8.447 2.580 1.00 95.50 291 TYR A CA 1
ATOM 2292 C C . TYR A 1 291 ? 4.289 8.196 3.208 1.00 95.50 291 TYR A C 1
ATOM 2294 O O . TYR A 1 291 ? 4.564 8.655 4.319 1.00 95.50 291 TYR A O 1
ATOM 2302 N N . SER A 1 292 ? 5.177 7.504 2.495 1.00 95.00 292 SER A N 1
ATOM 2303 C CA . SER A 1 292 ? 6.520 7.237 2.998 1.00 95.00 292 SER A CA 1
ATOM 2304 C C . SER A 1 292 ? 7.437 8.442 2.803 1.00 95.00 292 SER A C 1
ATOM 2306 O O . SER A 1 292 ? 7.700 8.874 1.684 1.00 95.00 292 SER A O 1
ATOM 2308 N N . GLY A 1 293 ? 7.998 8.949 3.902 1.00 91.38 293 GLY A N 1
ATOM 2309 C CA . GLY A 1 293 ? 9.064 9.956 3.870 1.00 91.38 293 GLY A CA 1
ATOM 2310 C C . GLY A 1 293 ? 10.460 9.391 3.570 1.00 91.38 293 GLY A C 1
ATOM 2311 O O . GLY A 1 293 ? 11.432 10.141 3.618 1.00 91.38 293 GLY A O 1
ATOM 2312 N N . LEU A 1 294 ? 10.583 8.084 3.311 1.00 91.81 294 LEU A N 1
ATOM 2313 C CA . LEU A 1 294 ? 11.851 7.389 3.086 1.00 91.81 294 LEU A CA 1
ATOM 2314 C C . LEU A 1 294 ? 11.855 6.688 1.727 1.00 91.81 294 LEU A C 1
ATOM 2316 O O . LEU A 1 294 ? 10.836 6.179 1.267 1.00 91.81 294 LEU A O 1
ATOM 2320 N N . TYR A 1 295 ? 13.032 6.578 1.112 1.00 92.00 295 TYR A N 1
ATOM 2321 C CA . TYR A 1 295 ? 13.207 5.696 -0.040 1.00 92.00 295 TYR A CA 1
ATOM 2322 C C . TYR A 1 295 ? 13.079 4.231 0.368 1.00 92.00 295 TYR A C 1
ATOM 2324 O O . TYR A 1 295 ? 13.461 3.839 1.471 1.00 92.00 295 TYR A O 1
ATOM 2332 N N . ALA A 1 296 ? 12.598 3.401 -0.555 1.00 94.94 296 ALA A N 1
ATOM 2333 C CA . ALA A 1 296 ? 12.405 1.974 -0.316 1.00 94.94 296 ALA A CA 1
ATOM 2334 C C . ALA A 1 296 ? 13.697 1.243 0.089 1.00 94.94 296 ALA A C 1
ATOM 2336 O O . ALA A 1 296 ? 13.631 0.305 0.876 1.00 94.94 296 ALA A O 1
ATOM 2337 N N . GLY A 1 297 ? 14.864 1.694 -0.388 1.00 94.44 297 GLY A N 1
ATOM 2338 C CA . GLY A 1 297 ? 16.168 1.150 0.014 1.00 94.44 297 GLY A CA 1
ATOM 2339 C C . GLY A 1 297 ? 16.619 1.548 1.423 1.00 94.44 297 GLY A C 1
ATOM 2340 O O . GLY A 1 297 ? 17.489 0.901 1.989 1.00 94.44 297 GLY A O 1
ATOM 2341 N N . ASN A 1 298 ? 16.000 2.566 2.023 1.00 93.25 298 ASN A N 1
ATOM 2342 C CA . ASN A 1 298 ? 16.317 3.041 3.374 1.00 93.25 298 ASN A CA 1
ATOM 2343 C C . ASN A 1 298 ? 15.300 2.551 4.415 1.00 93.25 298 ASN A C 1
ATOM 2345 O O . ASN A 1 298 ? 15.252 3.069 5.531 1.00 93.25 298 ASN A O 1
ATOM 2349 N N . ARG A 1 299 ? 14.476 1.563 4.049 1.00 93.69 299 ARG A N 1
ATOM 2350 C CA . ARG A 1 299 ? 13.442 1.004 4.912 1.00 93.69 299 ARG A CA 1
ATOM 2351 C C . ARG A 1 299 ? 13.518 -0.512 4.914 1.00 93.69 299 ARG A C 1
ATOM 2353 O O . ARG A 1 299 ? 13.373 -1.132 3.863 1.00 93.69 299 ARG A O 1
ATOM 2360 N N . LEU A 1 300 ? 13.746 -1.086 6.091 1.00 96.81 300 LEU A N 1
ATOM 2361 C CA . LEU A 1 300 ? 13.666 -2.529 6.302 1.00 96.81 300 LEU A CA 1
ATOM 2362 C C . LEU A 1 300 ? 12.200 -2.972 6.254 1.00 96.81 300 LEU A C 1
ATOM 2364 O O . LEU A 1 300 ? 11.320 -2.230 6.689 1.00 96.81 300 LEU A O 1
ATOM 2368 N N . LEU A 1 301 ? 11.948 -4.163 5.716 1.00 97.88 301 LEU A N 1
ATOM 2369 C CA . LEU A 1 301 ? 10.611 -4.745 5.698 1.00 97.88 301 LEU A CA 1
ATOM 2370 C C . LEU A 1 301 ? 10.168 -5.121 7.113 1.00 97.88 301 LEU A C 1
ATOM 2372 O O . LEU A 1 301 ? 10.921 -5.757 7.862 1.00 97.88 301 LEU A O 1
ATOM 2376 N N . GLU A 1 302 ? 8.915 -4.816 7.437 1.00 97.19 302 GLU A N 1
ATOM 2377 C CA . GLU A 1 302 ? 8.229 -5.356 8.605 1.00 97.19 302 GLU A CA 1
ATOM 2378 C C . GLU A 1 302 ? 7.204 -6.416 8.188 1.00 97.19 302 GLU A C 1
ATOM 2380 O O . GLU A 1 302 ? 6.695 -6.432 7.065 1.00 97.19 302 GLU A O 1
ATOM 2385 N N . ASN A 1 303 ? 6.931 -7.356 9.094 1.00 97.81 303 ASN A N 1
ATOM 2386 C CA . ASN A 1 303 ? 5.989 -8.432 8.814 1.00 97.81 303 ASN A CA 1
ATOM 2387 C C . ASN A 1 303 ? 4.563 -7.881 8.648 1.00 97.81 303 ASN A C 1
ATOM 2389 O O . ASN A 1 303 ? 4.106 -7.096 9.473 1.00 97.81 303 ASN A O 1
ATOM 2393 N N . GLU A 1 304 ? 3.860 -8.362 7.623 1.00 97.38 304 GLU A N 1
ATOM 2394 C CA . GLU A 1 304 ? 2.508 -7.948 7.220 1.00 97.38 304 GLU A CA 1
ATOM 2395 C C . GLU A 1 304 ? 2.392 -6.470 6.825 1.00 97.38 304 GLU A C 1
ATOM 2397 O O . GLU A 1 304 ? 1.341 -5.842 6.962 1.00 97.38 304 GLU A O 1
ATOM 2402 N N . GLU A 1 305 ? 3.469 -5.914 6.282 1.00 97.81 305 GLU A N 1
ATOM 2403 C CA . GLU A 1 305 ? 3.483 -4.556 5.760 1.00 97.81 305 GLU A CA 1
ATOM 2404 C C . GLU A 1 305 ? 3.259 -4.513 4.245 1.00 97.81 305 GLU A C 1
ATOM 2406 O O . GLU A 1 305 ? 3.763 -5.351 3.495 1.00 97.81 305 GLU A O 1
ATOM 2411 N N . TRP A 1 306 ? 2.516 -3.511 3.785 1.00 98.56 306 TRP A N 1
ATOM 2412 C CA . TRP A 1 306 ? 2.196 -3.263 2.385 1.00 98.56 306 TRP A CA 1
ATOM 2413 C C . TRP A 1 306 ? 3.022 -2.095 1.857 1.00 98.56 306 TRP A C 1
ATOM 2415 O O . TRP A 1 306 ? 2.869 -0.963 2.308 1.00 98.56 306 TRP A O 1
ATOM 2425 N N . HIS A 1 307 ? 3.849 -2.359 0.854 1.00 98.56 307 HIS A N 1
ATOM 2426 C CA . HIS A 1 307 ? 4.608 -1.376 0.092 1.00 98.56 307 HIS A CA 1
ATOM 2427 C C . HIS A 1 307 ? 3.868 -1.077 -1.198 1.00 98.56 307 HIS A C 1
ATOM 2429 O O . HIS A 1 307 ? 3.941 -1.833 -2.168 1.00 98.56 307 HIS A O 1
ATOM 2435 N N . THR A 1 308 ? 3.133 0.021 -1.197 1.00 98.50 308 THR A N 1
ATOM 2436 C CA . THR A 1 308 ? 2.227 0.357 -2.285 1.00 98.50 308 THR A CA 1
ATOM 2437 C C . THR A 1 308 ? 2.758 1.527 -3.091 1.00 98.50 308 THR A C 1
ATOM 2439 O O . THR A 1 308 ? 3.167 2.544 -2.537 1.00 98.50 308 THR A O 1
ATOM 2442 N N . TRP A 1 309 ? 2.737 1.394 -4.409 1.00 98.00 309 TRP A N 1
ATOM 2443 C CA . TRP A 1 309 ? 3.198 2.409 -5.340 1.00 98.00 309 TRP A CA 1
ATOM 2444 C C . TRP A 1 309 ? 2.060 2.856 -6.231 1.00 98.00 309 TRP A C 1
ATOM 2446 O O . TRP A 1 309 ? 1.237 2.061 -6.675 1.00 98.00 309 TRP A O 1
ATOM 2456 N N . THR A 1 310 ? 2.027 4.149 -6.497 1.00 93.75 310 THR A N 1
ATOM 2457 C CA . THR A 1 310 ? 1.143 4.755 -7.488 1.00 93.75 310 THR A CA 1
ATOM 2458 C C . THR A 1 310 ? 1.836 5.982 -8.053 1.00 93.75 310 THR A C 1
ATOM 2460 O O . THR A 1 310 ? 2.903 6.389 -7.592 1.00 93.75 310 THR A O 1
ATOM 2463 N N . PHE A 1 311 ? 1.240 6.595 -9.052 1.00 87.50 311 PHE A N 1
ATOM 2464 C CA . PHE A 1 311 ? 1.772 7.777 -9.702 1.00 87.50 311 PHE A CA 1
ATOM 2465 C C . PHE A 1 311 ? 1.323 9.056 -8.992 1.00 87.50 311 PHE A C 1
ATOM 2467 O O . PHE A 1 311 ? 0.160 9.163 -8.612 1.00 87.50 311 PHE A O 1
ATOM 2474 N N . SER A 1 312 ? 2.206 10.045 -8.829 1.00 88.69 312 SER A N 1
ATOM 2475 C CA . SER A 1 312 ? 1.811 11.373 -8.347 1.00 88.69 312 SER A CA 1
ATOM 2476 C C . SER A 1 312 ? 2.453 12.506 -9.153 1.00 88.69 312 SER A C 1
ATOM 2478 O O . SER A 1 312 ? 3.645 12.446 -9.460 1.00 88.69 312 SER A O 1
ATOM 2480 N N . PRO A 1 313 ? 1.688 13.561 -9.486 1.00 86.19 313 PRO A N 1
ATOM 2481 C CA . PRO A 1 313 ? 2.232 14.756 -10.118 1.00 86.19 313 PRO A CA 1
ATOM 2482 C C . PRO A 1 313 ? 3.057 15.598 -9.138 1.00 86.19 313 PRO A C 1
ATOM 2484 O O . PRO A 1 313 ? 2.655 15.803 -7.992 1.00 86.19 313 PRO A O 1
ATOM 2487 N N . ILE A 1 314 ? 4.161 16.172 -9.613 1.00 86.25 314 ILE A N 1
ATOM 2488 C CA . ILE A 1 314 ? 4.923 17.190 -8.884 1.00 86.25 314 ILE A CA 1
ATOM 2489 C C . ILE A 1 314 ? 4.242 18.534 -9.138 1.00 86.25 314 ILE A C 1
ATOM 2491 O O . ILE A 1 314 ? 4.293 19.088 -10.235 1.00 86.25 314 ILE A O 1
ATOM 2495 N N . ASN A 1 315 ? 3.535 19.047 -8.133 1.00 79.38 315 ASN A N 1
ATOM 2496 C CA . ASN A 1 315 ? 2.788 20.297 -8.242 1.00 79.38 315 ASN A CA 1
ATOM 2497 C C . ASN A 1 315 ? 2.728 21.054 -6.910 1.00 79.38 315 ASN A C 1
ATOM 2499 O O . ASN A 1 315 ? 2.907 20.484 -5.838 1.00 79.38 315 ASN A O 1
ATOM 2503 N N . ASN A 1 316 ? 2.383 22.340 -6.988 1.00 77.44 316 ASN A N 1
ATOM 2504 C CA . ASN A 1 316 ? 2.277 23.224 -5.821 1.00 77.44 316 ASN A CA 1
ATOM 2505 C C . ASN A 1 316 ? 1.110 22.884 -4.878 1.00 77.44 316 ASN A C 1
ATOM 2507 O O . ASN A 1 316 ? 1.025 23.449 -3.793 1.00 77.44 316 ASN A O 1
ATOM 2511 N N . ALA A 1 317 ? 0.166 22.041 -5.305 1.00 77.25 317 ALA A N 1
ATOM 2512 C CA . ALA A 1 317 ? -0.945 21.609 -4.464 1.00 77.25 317 ALA A CA 1
ATOM 2513 C C . ALA A 1 317 ? -0.577 20.405 -3.581 1.00 77.25 317 ALA A C 1
ATOM 2515 O O . ALA A 1 317 ? -1.402 20.018 -2.752 1.00 77.25 317 ALA A O 1
ATOM 2516 N N . GLU A 1 318 ? 0.609 19.808 -3.786 1.00 77.88 318 GLU A N 1
ATOM 2517 C CA . GLU A 1 318 ? 1.143 18.653 -3.045 1.00 77.88 318 GLU A CA 1
ATOM 2518 C C . GLU A 1 318 ? 0.131 17.503 -2.934 1.00 77.88 318 GLU A C 1
ATOM 2520 O O . GLU A 1 318 ? 0.046 16.776 -1.943 1.00 77.88 318 GLU A O 1
ATOM 2525 N N . LYS A 1 319 ? -0.709 17.363 -3.965 1.00 82.62 319 LYS A N 1
ATOM 2526 C CA . LYS A 1 319 ? -1.790 16.389 -3.972 1.00 82.62 319 LYS A CA 1
ATOM 2527 C C . LYS A 1 319 ? -1.338 15.128 -4.684 1.00 82.62 319 LYS A C 1
ATOM 2529 O O . LYS A 1 319 ? -1.294 15.087 -5.913 1.00 82.62 319 LYS A O 1
ATOM 2534 N N . ASN A 1 320 ? -1.082 14.103 -3.886 1.00 87.81 320 ASN A N 1
ATOM 2535 C CA . ASN A 1 320 ? -0.769 12.775 -4.379 1.00 87.81 320 ASN A CA 1
ATOM 2536 C C . ASN A 1 320 ? -2.039 11.976 -4.686 1.00 87.81 320 ASN A C 1
ATOM 2538 O O . ASN A 1 320 ? -3.107 12.214 -4.107 1.00 87.81 320 ASN A O 1
ATOM 2542 N N . ILE A 1 321 ? -1.906 11.011 -5.591 1.00 88.69 321 ILE A N 1
ATOM 2543 C CA . ILE A 1 321 ? -2.956 10.029 -5.848 1.00 88.69 321 ILE A CA 1
ATOM 2544 C C . ILE A 1 321 ? -2.857 8.955 -4.767 1.00 88.69 321 ILE A C 1
ATOM 2546 O O . ILE A 1 321 ? -1.770 8.461 -4.480 1.00 88.69 321 ILE A O 1
ATOM 2550 N N . LEU A 1 322 ? -3.987 8.610 -4.152 1.00 92.00 322 LEU A N 1
ATOM 2551 C CA . LEU A 1 322 ? -4.033 7.543 -3.157 1.00 92.00 322 LEU A CA 1
ATOM 2552 C C . LEU A 1 322 ? -4.221 6.181 -3.840 1.00 92.00 322 LEU A C 1
ATOM 2554 O O . LEU A 1 322 ? -4.915 6.102 -4.860 1.00 92.00 322 LEU A O 1
ATOM 2558 N N . PRO A 1 323 ? -3.671 5.097 -3.271 1.00 95.69 323 PRO A N 1
ATOM 2559 C CA . PRO A 1 323 ? -4.014 3.754 -3.718 1.00 95.69 323 PRO A CA 1
ATOM 2560 C C . PRO A 1 323 ? -5.498 3.440 -3.471 1.00 95.69 323 PRO A C 1
ATOM 2562 O O . PRO A 1 323 ? -6.102 3.961 -2.530 1.00 95.69 323 PRO A O 1
ATOM 2565 N N . ILE A 1 324 ? -6.093 2.570 -4.289 1.00 95.81 324 ILE A N 1
ATOM 2566 C CA . ILE A 1 324 ? -7.526 2.230 -4.258 1.00 95.81 324 ILE A CA 1
ATOM 2567 C C . ILE A 1 324 ? -7.698 0.725 -3.960 1.00 95.81 324 ILE A C 1
ATOM 2569 O O . ILE A 1 324 ? -7.913 -0.065 -4.882 1.00 95.81 324 ILE A O 1
ATOM 2573 N N . PRO A 1 325 ? -7.630 0.291 -2.681 1.00 96.75 325 PRO A N 1
ATOM 2574 C CA . PRO A 1 325 ? -7.621 -1.127 -2.302 1.00 96.75 325 PRO A CA 1
ATOM 2575 C C . PRO A 1 325 ? -8.717 -2.005 -2.885 1.00 96.75 325 PRO A C 1
ATOM 2577 O O . PRO A 1 325 ? -8.470 -3.151 -3.239 1.00 96.75 325 PRO A O 1
ATOM 2580 N N . ARG A 1 326 ? -9.938 -1.481 -3.025 1.00 96.31 326 ARG A N 1
ATOM 2581 C CA . ARG A 1 326 ? -11.073 -2.247 -3.565 1.00 96.31 326 ARG A CA 1
ATOM 2582 C C . ARG A 1 326 ? -10.881 -2.709 -5.017 1.00 96.31 326 ARG A C 1
ATOM 2584 O O . ARG A 1 326 ? -11.664 -3.523 -5.495 1.00 96.31 326 ARG A O 1
ATOM 2591 N N . LEU A 1 327 ? -9.890 -2.165 -5.728 1.00 97.19 327 LEU A N 1
ATOM 2592 C CA . LEU A 1 327 ? -9.520 -2.561 -7.091 1.00 97.19 327 LEU A CA 1
ATOM 2593 C C . LEU A 1 327 ? -8.294 -3.484 -7.130 1.00 97.19 327 LEU A C 1
ATOM 2595 O O . LEU A 1 327 ? -7.944 -3.986 -8.201 1.00 97.19 327 LEU A O 1
ATOM 2599 N N . LEU A 1 328 ? -7.649 -3.713 -5.984 1.00 98.19 328 LEU A N 1
ATOM 2600 C CA . LEU A 1 328 ? -6.462 -4.543 -5.872 1.00 98.19 328 LEU A CA 1
ATOM 2601 C C . LEU A 1 328 ? -6.779 -6.000 -6.210 1.00 98.19 328 LEU A C 1
ATOM 2603 O O . LEU A 1 328 ? -7.775 -6.572 -5.766 1.00 98.19 328 LEU A O 1
ATOM 2607 N N . LYS A 1 329 ? -5.900 -6.607 -7.004 1.00 98.06 329 LYS A N 1
ATOM 2608 C CA . LYS A 1 329 ? -5.935 -8.030 -7.342 1.00 98.06 329 LYS A CA 1
ATOM 2609 C C . LYS A 1 329 ? -4.546 -8.626 -7.178 1.00 98.06 329 LYS A C 1
ATOM 2611 O O . LYS A 1 329 ? -3.548 -7.918 -7.277 1.00 98.06 329 LYS A O 1
ATOM 2616 N N . ALA A 1 330 ? -4.468 -9.938 -6.995 1.00 98.31 330 ALA A N 1
ATOM 2617 C CA . ALA A 1 330 ? -3.187 -10.624 -7.038 1.00 98.31 330 ALA A CA 1
ATOM 2618 C C . ALA A 1 330 ? -2.592 -10.515 -8.448 1.00 98.31 330 ALA A C 1
ATOM 2620 O O . ALA A 1 330 ? -3.308 -10.649 -9.446 1.00 98.31 330 ALA A O 1
ATOM 2621 N N . ALA A 1 331 ? -1.287 -10.278 -8.527 1.00 97.75 331 ALA A N 1
ATOM 2622 C CA . ALA A 1 331 ? -0.540 -10.533 -9.743 1.00 97.75 331 ALA A CA 1
ATOM 2623 C C . ALA A 1 331 ? -0.631 -12.032 -10.089 1.00 97.75 331 ALA A C 1
ATOM 2625 O O . ALA A 1 331 ? -0.624 -12.865 -9.174 1.00 97.75 331 ALA A O 1
ATOM 2626 N N . PRO A 1 332 ? -0.771 -12.388 -11.378 1.00 94.50 332 PRO A N 1
ATOM 2627 C CA . PRO A 1 332 ? -0.835 -13.779 -11.800 1.00 94.50 332 PRO A CA 1
ATOM 2628 C C . PRO A 1 332 ? 0.466 -14.517 -11.464 1.00 94.50 332 PRO A C 1
ATOM 2630 O O . PRO A 1 332 ? 1.544 -13.925 -11.436 1.00 94.50 332 PRO A O 1
ATOM 2633 N N . ASN A 1 333 ? 0.355 -15.827 -11.242 1.00 86.81 333 ASN A N 1
ATOM 2634 C CA . ASN A 1 333 ? 1.509 -16.719 -11.302 1.00 86.81 333 ASN A CA 1
ATOM 2635 C C . ASN A 1 333 ? 1.918 -16.893 -12.763 1.00 86.81 333 ASN A C 1
ATOM 2637 O O . ASN A 1 333 ? 1.048 -17.143 -13.602 1.00 86.81 333 ASN A O 1
ATOM 2641 N N . ASN A 1 334 ? 3.217 -16.795 -13.033 1.00 66.44 334 ASN A N 1
ATOM 2642 C CA . ASN A 1 334 ? 3.795 -17.105 -14.338 1.00 66.44 334 ASN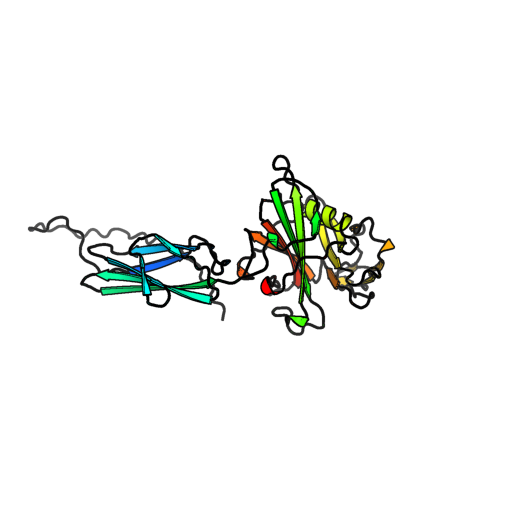 A CA 1
ATOM 2643 C C . ASN A 1 334 ? 4.399 -18.507 -14.352 1.00 66.44 334 ASN A C 1
ATOM 2645 O O . ASN A 1 334 ? 4.926 -18.934 -13.294 1.00 66.44 334 ASN A O 1
#

Solvent-accessible surface area (backbone atoms only — not comparable to full-atom values): 18927 Å² total; per-residue (Å²): 134,86,82,80,80,76,84,74,82,78,79,79,81,78,78,84,77,89,76,81,86,77,91,78,83,88,78,76,95,67,79,78,81,47,55,24,40,39,43,70,43,70,73,60,79,59,55,58,40,48,56,65,42,74,42,42,33,33,58,51,71,45,50,67,55,79,44,47,52,41,30,24,52,75,82,41,80,77,47,61,60,59,62,46,76,47,65,41,72,61,68,45,78,41,45,40,34,43,36,23,30,36,98,77,33,71,26,62,29,70,52,65,39,36,25,42,89,65,60,37,65,86,63,46,67,26,68,36,78,54,60,89,33,36,31,30,48,30,46,41,40,70,53,78,91,56,92,44,68,84,66,66,56,76,91,32,50,50,34,34,26,36,33,37,30,34,47,82,91,62,63,52,28,46,38,52,53,53,53,53,41,21,53,69,37,90,42,33,32,37,34,33,32,73,56,71,94,77,39,62,42,73,32,27,45,36,39,33,76,86,74,85,57,47,31,39,36,21,54,72,39,82,55,89,98,42,73,21,40,40,47,79,48,46,50,89,65,31,62,60,27,39,32,74,57,81,60,89,51,51,30,58,33,73,62,42,68,69,35,86,84,45,45,68,38,42,9,72,84,56,27,30,54,40,49,30,38,31,61,52,67,44,54,68,49,47,83,62,46,43,78,54,93,62,56,44,57,76,34,67,58,52,72,40,28,35,46,32,35,28,54,24,60,66,55,98,79,72,61,64,43,71,64,61,36,88,61,46,39,51,35,76,73,130

Foldseek 3Di:
DDDPPPPDPPPPPDDDDDDDDDDDDDDDPDDDQDWKEWEKDFPVPALEDEAFDKTKIFIDMDRCRQKWKFKDKVNHTDDRDRIDIDHHNDFDKIKIKMWIGDPVDIYMYIDIHTHDDFDFPVQADAEFDDEDFKEKEKEKFFDDPQPDLQDGDLVRIDMAMHMYDDYPPDFAFLVVRLLRSLLQDLQKAWEWEDPDPQGIFTFKIKGDDPPPWWWKKDDWDDDPPAIQHIDIDTSVCADSRYHYDPDPSHFSPDIDTPPPPMTMAGGDRFKHWWKWKAFDRADQALVRIDTDPGGRNVGGDDGRMYTYIYMQGDDPVPRGHTDDRRSYHYDDDD

Secondary structure (DSSP, 8-state):
------------------PPP-------SPPPP---EEEEEESS--SEE-TT-EEEEEEEEE--TT-EEEEEETTEEEE-SSEEEEE-SS-EEEEEEEEEEETTEEEEEEEEEEE-----GGG---EEE-SSEEEEEEEEEE-S--TTTTS--GGGEEEEEEEEEE-TTS--BHHHHHHHHHHH-TTEEEEEEE-GGG-EEEEEEEE-SSSS--EEE---EEETTEEEBP-EEEGGGSBTTEEEE--TTB--SSPEE-STT-EEEE-SSSEEEEEEEEESS---SGGG-EE-SS-GGG-B--TTEEEEEEEEE--TT--PPPP-GGGEEEPPP-

Sequence (334 aa):
MRRELLYILTILCFAGMWISCSDDGGNDGEEPLTAPEVSVQNLSLKDAILPGRTVRLRANIINTTEAGLQWFVDGKEVSTDTIFEFSSVKEGAFRIKVTAFNRLGTASDSLDIQVMDGFKISDITNWTGSGENQSMLAIQWITGEVENWSNPEDRDVFFRAWGYRWEKANPPTGHDMIVDIAKKDPRLFIIVASDGNLGMTIRGFGYDIDGDGIEIQSEDLEYGDRTLKGIHLTEADFKDGIYEQKEADVNMDGFNVISGGDYWIGGWYVVYPSYWLGSGEAVLESKEYEYSGLYAGNRLLENEEWHTWTFSPINNAEKNILPIPRLLKAAPNN